Protein AF-B0ENE3-F1 (afdb_monomer_lite)

Structure (mmCIF, N/CA/C/O backbone):
data_AF-B0ENE3-F1
#
_entry.id   AF-B0ENE3-F1
#
loop_
_atom_site.group_PDB
_atom_site.id
_atom_site.type_symbol
_atom_site.label_atom_id
_atom_site.label_alt_id
_atom_site.label_comp_id
_atom_site.label_asym_id
_atom_site.label_entity_id
_atom_site.label_seq_id
_atom_site.pdbx_PDB_ins_code
_atom_site.Cartn_x
_atom_site.Cartn_y
_atom_site.Cartn_z
_atom_site.occupancy
_atom_site.B_iso_or_equiv
_atom_site.auth_seq_id
_atom_site.auth_comp_id
_atom_site.auth_asym_id
_atom_site.auth_atom_id
_atom_site.pdbx_PDB_model_num
ATOM 1 N N . MET A 1 1 ? -35.444 19.268 57.351 1.00 43.59 1 MET A N 1
ATOM 2 C CA . MET A 1 1 ? -34.577 19.651 56.213 1.00 43.59 1 MET A CA 1
ATOM 3 C C . MET A 1 1 ? -34.727 18.600 55.121 1.00 43.59 1 MET A C 1
ATOM 5 O O . MET A 1 1 ? -34.416 17.446 55.376 1.00 43.59 1 MET A O 1
ATOM 9 N N . LYS A 1 2 ? -35.281 18.943 53.946 1.00 46.41 2 LYS A N 1
ATOM 10 C CA . LYS A 1 2 ? -35.292 18.017 52.798 1.00 46.41 2 LYS A CA 1
ATOM 11 C C . LYS A 1 2 ? -33.836 17.766 52.393 1.00 46.41 2 LYS A C 1
ATOM 13 O O . LYS A 1 2 ? -33.110 18.734 52.203 1.00 46.41 2 LYS A O 1
ATOM 18 N N . ASP A 1 3 ? -33.430 16.498 52.305 1.00 47.28 3 ASP A N 1
ATOM 19 C CA . ASP A 1 3 ? -32.088 16.066 51.890 1.00 47.28 3 ASP A CA 1
ATOM 20 C C . ASP A 1 3 ? -31.617 16.862 50.662 1.00 47.28 3 ASP A C 1
ATOM 22 O O . ASP A 1 3 ? -32.026 16.569 49.535 1.00 47.28 3 ASP A O 1
ATOM 26 N N . ILE A 1 4 ? -30.719 17.830 50.862 1.00 49.34 4 ILE A N 1
ATOM 27 C CA . ILE A 1 4 ? -30.091 18.622 49.789 1.00 49.34 4 ILE A CA 1
ATOM 28 C C . ILE A 1 4 ? -29.428 17.681 48.758 1.00 49.34 4 ILE A C 1
ATOM 30 O O . ILE A 1 4 ? -29.448 17.922 47.549 1.00 49.34 4 ILE A O 1
ATOM 34 N N . ASN A 1 5 ? -28.965 16.517 49.224 1.00 51.09 5 ASN A N 1
ATOM 35 C CA . ASN A 1 5 ? -28.417 15.439 48.404 1.00 51.09 5 ASN A CA 1
ATOM 36 C C . ASN A 1 5 ? -29.442 14.738 47.493 1.00 51.09 5 ASN A C 1
ATOM 38 O O . ASN A 1 5 ? -29.047 14.171 46.476 1.00 51.09 5 ASN A O 1
ATOM 42 N N . LYS A 1 6 ? -30.749 14.749 47.801 1.00 48.50 6 LYS A N 1
ATOM 43 C CA . LYS A 1 6 ? -31.793 14.227 46.894 1.00 48.50 6 LYS A CA 1
ATOM 44 C C . LYS A 1 6 ? -32.174 15.254 45.825 1.00 48.50 6 LYS A C 1
ATOM 46 O O . LYS A 1 6 ? -32.399 14.853 44.686 1.00 48.50 6 LYS A O 1
ATOM 51 N N . SER A 1 7 ? -32.173 16.548 46.151 1.00 49.97 7 SER A N 1
ATOM 52 C CA . SER A 1 7 ? -32.457 17.640 45.205 1.00 49.97 7 SER A CA 1
ATOM 53 C C . SER A 1 7 ? -31.309 17.949 44.235 1.00 49.97 7 SER A C 1
ATOM 55 O O . SER A 1 7 ? -31.567 18.455 43.149 1.00 49.97 7 SER A O 1
ATOM 57 N N . LEU A 1 8 ? -30.059 17.602 44.570 1.00 48.19 8 LEU A N 1
ATOM 58 C CA . LEU A 1 8 ? -28.891 17.767 43.684 1.00 48.19 8 LEU A CA 1
ATOM 59 C C . LEU A 1 8 ? -28.663 16.591 42.712 1.00 48.19 8 LEU A C 1
ATOM 61 O O . LEU A 1 8 ? -27.913 16.720 41.744 1.00 48.19 8 LEU A O 1
ATOM 65 N N . LYS A 1 9 ? -29.318 15.438 42.920 1.00 51.12 9 LYS A N 1
ATOM 66 C CA . LYS A 1 9 ? -29.212 14.271 42.018 1.00 51.12 9 LYS A CA 1
ATOM 67 C C . LYS A 1 9 ? -29.601 14.579 40.559 1.00 51.12 9 LYS A C 1
ATOM 69 O O . LYS A 1 9 ? -28.852 14.152 39.681 1.00 51.12 9 LYS A O 1
ATOM 74 N N . PRO A 1 10 ? -30.693 15.314 40.264 1.00 53.53 10 PRO A N 1
ATOM 75 C CA . PRO A 1 10 ? -31.055 15.683 38.894 1.00 53.53 10 PRO A CA 1
ATOM 76 C C . PRO A 1 10 ? -30.006 16.578 38.220 1.00 53.53 10 PRO A C 1
ATOM 78 O O . PRO A 1 10 ? -29.642 16.327 37.074 1.00 53.53 10 PRO A O 1
ATOM 81 N N . LEU A 1 11 ? -29.452 17.558 38.943 1.00 54.53 11 LEU A N 1
ATOM 82 C CA . LEU A 1 11 ? -28.410 18.465 38.439 1.00 54.53 11 LEU A CA 1
ATOM 83 C C . LEU A 1 11 ? -27.111 17.716 38.105 1.00 54.53 11 LEU A C 1
ATOM 85 O O . LEU A 1 11 ? -26.568 17.887 37.016 1.00 54.53 11 LEU A O 1
ATOM 89 N N . ASN A 1 12 ? -26.682 16.788 38.967 1.00 56.75 12 ASN A N 1
ATOM 90 C CA . ASN A 1 12 ? -25.522 15.926 38.707 1.00 56.75 12 ASN A CA 1
ATOM 91 C C . ASN A 1 12 ? -25.716 14.988 37.500 1.00 56.75 12 ASN A C 1
ATOM 93 O O . ASN A 1 12 ? -24.748 14.623 36.828 1.00 56.75 12 ASN A O 1
ATOM 97 N N . ILE A 1 13 ? -26.954 14.567 37.217 1.00 59.56 13 ILE A N 1
ATOM 98 C CA . ILE A 1 13 ? -27.283 13.759 36.031 1.00 59.56 13 ILE A CA 1
ATOM 99 C C . ILE A 1 13 ? -27.236 14.626 34.764 1.00 59.56 13 ILE A C 1
ATOM 101 O O . ILE A 1 13 ? -26.679 14.190 33.754 1.00 59.56 13 ILE A O 1
ATOM 105 N N . ILE A 1 14 ? -27.764 15.853 34.822 1.00 60.56 14 ILE A N 1
ATOM 106 C CA . ILE A 1 14 ? -27.734 16.816 33.712 1.00 60.56 14 ILE A CA 1
ATOM 107 C C . ILE A 1 14 ? -26.289 17.193 33.368 1.00 60.56 14 ILE A C 1
ATOM 109 O O . ILE A 1 14 ? -25.899 17.096 32.206 1.00 60.56 14 ILE A O 1
ATOM 113 N N . GLU A 1 15 ? -25.461 17.522 34.361 1.00 63.88 15 GLU A N 1
ATOM 114 C CA . GLU A 1 15 ? -24.055 17.879 34.142 1.00 63.88 15 GLU A CA 1
ATOM 115 C C . GLU A 1 15 ? -23.259 16.718 33.519 1.00 63.88 15 GLU A C 1
ATOM 117 O O . GLU A 1 15 ? -22.518 16.906 32.549 1.00 63.88 15 GLU A O 1
ATOM 122 N N . LYS A 1 16 ? -23.469 15.481 33.999 1.00 64.50 16 LYS A N 1
ATOM 123 C CA . LYS A 1 16 ? -22.871 14.276 33.397 1.00 64.50 16 LYS A CA 1
ATOM 124 C C . LYS A 1 16 ? -23.340 14.050 31.959 1.00 64.50 16 LYS A C 1
ATOM 126 O O . LYS A 1 16 ? -22.535 13.650 31.120 1.00 64.50 16 LYS A O 1
ATOM 131 N N . SER A 1 17 ? -24.614 14.308 31.660 1.00 63.88 17 SER A N 1
ATOM 132 C CA . SER A 1 17 ? -25.161 14.184 30.304 1.00 63.88 17 SER A CA 1
ATOM 133 C C . SER A 1 17 ? -24.570 15.225 29.349 1.00 63.88 17 SER A C 1
ATOM 135 O O . SER A 1 17 ? -24.194 14.884 28.227 1.00 63.88 17 SER A O 1
ATOM 137 N N . ILE A 1 18 ? -24.421 16.476 29.799 1.00 69.62 18 ILE A N 1
ATOM 138 C CA . ILE A 1 18 ? -23.821 17.562 29.012 1.00 69.62 18 ILE A CA 1
ATOM 139 C C . ILE A 1 18 ? -22.344 17.269 28.727 1.00 69.62 18 ILE A C 1
ATOM 141 O O . ILE A 1 18 ? -21.933 17.340 27.569 1.00 69.62 18 ILE A O 1
ATOM 145 N N . LYS A 1 19 ? -21.564 16.846 29.734 1.00 72.44 19 LYS A N 1
ATOM 146 C CA . LYS A 1 19 ? -20.156 16.445 29.539 1.00 72.44 19 LYS A CA 1
ATOM 147 C C . LYS A 1 19 ? -20.021 15.315 28.516 1.00 72.44 19 LYS A C 1
ATOM 149 O O . LYS A 1 19 ? -19.215 15.415 27.599 1.00 72.44 19 LYS A O 1
ATOM 154 N N . GLN A 1 20 ? -20.873 14.290 28.593 1.00 68.44 20 GLN A N 1
ATOM 155 C CA . GLN A 1 20 ? -20.876 13.195 27.614 1.00 68.44 20 GLN A CA 1
ATOM 156 C C . GLN A 1 20 ? -21.247 13.648 26.195 1.00 68.44 20 GLN A C 1
ATOM 158 O O . GLN A 1 20 ? -20.701 13.123 25.224 1.00 68.44 20 GLN A O 1
ATOM 163 N N . LYS A 1 21 ? -22.178 14.598 26.046 1.00 71.62 21 LYS A N 1
ATOM 164 C CA . LYS A 1 21 ? -22.527 15.167 24.735 1.00 71.62 21 LYS A CA 1
ATOM 165 C C . LYS A 1 21 ? -21.373 15.986 24.151 1.00 71.62 21 LYS A C 1
ATOM 167 O O . LYS A 1 21 ? -21.077 15.827 22.970 1.00 71.62 21 LYS A O 1
ATOM 172 N N . LEU A 1 22 ? -20.697 16.792 24.970 1.00 73.69 22 LEU A N 1
ATOM 173 C CA . LEU A 1 22 ? -19.514 17.560 24.564 1.00 73.69 22 LEU A CA 1
ATOM 174 C C . LEU A 1 22 ? -18.357 16.650 24.134 1.00 73.69 22 LEU A C 1
ATOM 176 O O . LEU A 1 22 ? -17.751 16.883 23.093 1.00 73.69 22 LEU A O 1
ATOM 180 N N . GLU A 1 23 ? -18.089 15.575 24.881 1.00 75.12 23 GLU A N 1
ATOM 181 C CA . GLU A 1 23 ? -17.087 14.570 24.503 1.00 75.12 23 GLU A CA 1
ATOM 182 C C . GLU A 1 23 ? -17.393 13.949 23.134 1.00 75.12 23 GLU A C 1
ATOM 184 O O . GLU A 1 23 ? -16.506 13.865 22.287 1.00 75.12 23 GLU A O 1
ATOM 189 N N . ARG A 1 24 ? -18.653 13.566 22.878 1.00 70.62 24 ARG A N 1
ATOM 190 C CA . ARG A 1 24 ? -19.068 13.020 21.573 1.00 70.62 24 ARG A CA 1
ATOM 191 C C . ARG A 1 24 ? -18.871 14.023 20.440 1.00 70.62 24 ARG A C 1
ATOM 193 O O . ARG A 1 24 ? -18.362 13.646 19.391 1.00 70.62 24 ARG A O 1
ATOM 200 N N . TYR A 1 25 ? -19.232 15.284 20.661 1.00 73.00 25 TYR A N 1
ATOM 201 C CA . TYR A 1 25 ? -19.074 16.333 19.656 1.00 73.00 25 TYR A CA 1
ATOM 202 C C . TYR A 1 25 ? -17.597 16.576 19.310 1.00 73.00 25 TYR A C 1
ATOM 204 O O . TYR A 1 25 ? -17.224 16.647 18.139 1.00 73.00 25 TYR A O 1
ATOM 212 N N . ASN A 1 26 ? -16.727 16.602 20.322 1.00 78.56 26 ASN A N 1
ATOM 213 C CA . ASN A 1 26 ? -15.283 16.707 20.119 1.00 78.56 26 ASN A CA 1
ATOM 214 C C . ASN A 1 26 ? -14.722 15.499 19.354 1.00 78.56 26 ASN A C 1
ATOM 216 O O . ASN A 1 26 ? -13.895 15.666 18.458 1.00 78.56 26 ASN A O 1
ATOM 220 N N . GLU A 1 27 ? -15.189 14.285 19.660 1.00 77.12 27 GLU A N 1
ATOM 221 C CA . GLU A 1 27 ? -14.799 13.087 18.911 1.00 77.12 27 GLU A CA 1
ATOM 222 C C . GLU A 1 27 ? -15.229 13.141 17.443 1.00 77.12 27 GLU A C 1
ATOM 224 O O . GLU A 1 27 ? -14.454 12.748 16.573 1.00 77.12 27 GLU A O 1
ATOM 229 N N . GLU A 1 28 ? -16.430 13.635 17.145 1.00 80.25 28 GLU A N 1
ATOM 230 C CA . GLU A 1 28 ? -16.905 13.799 15.768 1.00 80.25 28 GLU A CA 1
ATOM 231 C C . GLU A 1 28 ? -16.042 14.786 14.976 1.00 80.25 28 GLU A C 1
ATOM 233 O O . GLU A 1 28 ? -15.662 14.487 13.842 1.00 80.25 28 GLU A O 1
ATOM 238 N N . ILE A 1 29 ? -15.665 15.920 15.577 1.00 81.56 29 ILE A N 1
ATOM 239 C CA . ILE A 1 29 ? -14.764 16.898 14.947 1.00 81.56 29 ILE A CA 1
ATOM 240 C C . ILE A 1 29 ? -13.403 16.266 14.645 1.00 81.56 29 ILE A C 1
ATOM 242 O O . ILE A 1 29 ? -12.887 16.405 13.534 1.00 81.56 29 ILE A O 1
ATOM 246 N N . ILE A 1 30 ? -12.823 15.552 15.613 1.00 83.75 30 ILE A N 1
ATOM 247 C CA . ILE A 1 30 ? -11.533 14.873 15.435 1.00 83.75 30 ILE A CA 1
ATOM 248 C C . ILE A 1 30 ? -11.636 13.832 14.316 1.00 83.75 30 ILE A C 1
ATOM 250 O O . ILE A 1 30 ? -10.781 13.793 13.433 1.00 83.75 30 ILE A O 1
ATOM 254 N N . ASN A 1 31 ? -12.700 13.027 14.307 1.00 82.44 31 ASN A N 1
ATOM 255 C CA . ASN A 1 31 ? -12.902 12.002 13.287 1.00 82.44 31 ASN A CA 1
ATOM 256 C C . ASN A 1 31 ? -13.024 12.600 11.882 1.00 82.44 31 ASN A C 1
ATOM 258 O O . ASN A 1 31 ? -12.449 12.028 10.960 1.00 82.44 31 ASN A O 1
ATOM 262 N N . LYS A 1 32 ? -13.717 13.736 11.719 1.00 86.56 32 LYS A N 1
ATOM 263 C CA . LYS A 1 32 ? -13.817 14.445 10.431 1.00 86.56 32 LYS A CA 1
ATOM 264 C C . LYS A 1 32 ? -12.461 14.953 9.948 1.00 86.56 32 LYS A C 1
ATOM 266 O O . LYS A 1 32 ? -12.104 14.727 8.799 1.00 86.56 32 LYS A O 1
ATOM 271 N N . ARG A 1 33 ? -11.668 15.560 10.835 1.00 86.88 33 ARG A N 1
ATOM 272 C CA . ARG A 1 33 ? -10.308 16.015 10.493 1.00 86.88 33 ARG A CA 1
ATOM 273 C C . ARG A 1 33 ? -9.405 14.856 10.074 1.00 86.88 33 ARG A C 1
ATOM 275 O O . ARG A 1 33 ? -8.634 14.987 9.130 1.00 86.88 33 ARG A O 1
ATOM 282 N N . ILE A 1 34 ? -9.523 13.713 10.752 1.00 87.81 34 ILE A N 1
ATOM 283 C CA . ILE A 1 34 ? -8.809 12.491 10.371 1.00 87.81 34 ILE A CA 1
ATOM 284 C C . ILE A 1 34 ? -9.266 12.012 8.984 1.00 87.81 34 ILE A C 1
ATOM 286 O O . ILE A 1 34 ? -8.411 11.695 8.168 1.00 87.81 34 ILE A O 1
ATOM 290 N N . GLU A 1 35 ? -10.572 12.003 8.683 1.00 88.62 35 GLU A N 1
ATOM 291 C CA . GLU A 1 35 ? -11.080 11.630 7.345 1.00 88.62 35 GLU A CA 1
ATOM 292 C C . GLU A 1 35 ? -10.534 12.531 6.238 1.00 88.62 35 GLU A C 1
ATOM 294 O O . GLU A 1 35 ? -10.150 12.048 5.175 1.00 88.62 35 GLU A O 1
ATOM 299 N N . GLU A 1 36 ? -10.516 13.843 6.462 1.00 91.94 36 GLU A N 1
ATOM 300 C CA . GLU A 1 36 ? -9.985 14.807 5.497 1.00 91.94 36 GLU A CA 1
ATOM 301 C C . GLU A 1 36 ? -8.491 14.587 5.261 1.00 91.94 36 GLU A C 1
ATOM 303 O O . GLU A 1 36 ? -8.043 14.531 4.115 1.00 91.94 36 GLU A O 1
ATOM 308 N N . PHE A 1 37 ? -7.731 14.372 6.334 1.00 91.81 37 PHE A N 1
ATOM 309 C CA . PHE A 1 37 ? -6.311 14.061 6.244 1.00 91.81 37 PHE A CA 1
ATOM 310 C C . PHE A 1 37 ? -6.045 12.738 5.504 1.00 91.81 37 PHE A C 1
ATOM 312 O O . PHE A 1 37 ? -5.190 12.693 4.620 1.00 91.81 37 PHE A O 1
ATOM 319 N N . GLU A 1 38 ? -6.806 11.679 5.806 1.00 91.75 38 GLU A N 1
ATOM 320 C CA . GLU A 1 38 ? -6.747 10.388 5.105 1.00 91.75 38 GLU A CA 1
ATOM 321 C C . GLU A 1 38 ? -7.015 10.569 3.601 1.00 91.75 38 GLU A C 1
ATOM 323 O O . GLU A 1 38 ? -6.264 10.049 2.774 1.00 91.75 38 GLU A O 1
ATOM 328 N N . LYS A 1 39 ? -8.035 11.355 3.228 1.00 93.12 39 LYS A N 1
ATOM 329 C CA . LYS A 1 39 ? -8.366 11.650 1.822 1.00 93.12 39 LYS A CA 1
ATOM 330 C C . LYS A 1 39 ? -7.230 12.363 1.095 1.00 93.12 39 LYS A C 1
ATOM 332 O O . LYS A 1 39 ? -6.874 11.952 -0.009 1.00 93.12 39 LYS A O 1
ATOM 337 N N . ILE A 1 40 ? -6.652 13.398 1.703 1.00 94.00 40 ILE A N 1
ATOM 338 C CA . ILE A 1 40 ? -5.522 14.141 1.124 1.00 94.00 40 ILE A CA 1
ATOM 339 C C . ILE A 1 40 ? -4.322 13.207 0.947 1.00 94.00 40 ILE A C 1
ATOM 341 O O . ILE A 1 40 ? -3.734 13.141 -0.132 1.00 94.00 40 ILE A O 1
ATOM 345 N N . MET A 1 41 ? -3.998 12.417 1.973 1.00 92.81 41 MET A N 1
ATOM 346 C CA . MET A 1 41 ? -2.886 11.471 1.928 1.00 92.81 41 MET A CA 1
ATOM 347 C C . MET A 1 41 ? -3.043 10.440 0.804 1.00 92.81 41 MET A C 1
ATOM 349 O O . MET A 1 41 ? -2.077 10.181 0.080 1.00 92.81 41 MET A O 1
ATOM 353 N N . ILE A 1 42 ? -4.245 9.871 0.656 1.00 93.81 42 ILE A N 1
ATOM 354 C CA . ILE A 1 42 ? -4.588 8.925 -0.413 1.00 93.81 42 ILE A CA 1
ATOM 355 C C . ILE A 1 42 ? -4.444 9.593 -1.782 1.00 93.81 42 ILE A C 1
ATOM 357 O O . ILE A 1 42 ? -3.812 9.027 -2.674 1.00 93.81 42 ILE A O 1
ATOM 361 N N . HIS A 1 43 ? -4.983 10.802 -1.945 1.00 95.19 43 HIS A N 1
ATOM 362 C CA . HIS A 1 43 ? -4.926 11.533 -3.207 1.00 95.19 43 HIS A CA 1
ATOM 363 C C . HIS A 1 43 ? -3.482 11.826 -3.640 1.00 95.19 43 HIS A C 1
ATOM 365 O O . HIS A 1 43 ? -3.096 11.539 -4.772 1.00 95.19 43 HIS A O 1
ATOM 371 N N . GLU A 1 44 ? -2.648 12.320 -2.726 1.00 93.12 44 GLU A N 1
ATOM 372 C CA . GLU A 1 44 ? -1.231 12.578 -3.000 1.00 93.12 44 GLU A CA 1
ATOM 373 C C . GLU A 1 44 ? -0.476 11.302 -3.401 1.00 93.12 44 GLU A C 1
ATOM 375 O O . GLU A 1 44 ? 0.328 11.320 -4.334 1.00 93.12 44 GLU A O 1
ATOM 380 N N . ALA A 1 45 ? -0.752 10.175 -2.734 1.00 92.62 45 ALA A N 1
ATOM 381 C CA . ALA A 1 45 ? -0.168 8.886 -3.097 1.00 92.62 45 ALA A CA 1
ATOM 382 C C . ALA A 1 45 ? -0.577 8.452 -4.516 1.00 92.62 45 ALA A C 1
ATOM 384 O O . ALA A 1 45 ? 0.275 8.045 -5.308 1.00 92.62 45 ALA A O 1
ATOM 385 N N . GLN A 1 46 ? -1.858 8.593 -4.864 1.00 93.00 46 GLN A N 1
ATOM 386 C CA . GLN A 1 46 ? -2.376 8.278 -6.198 1.00 93.00 46 GLN A CA 1
ATOM 387 C C . GLN A 1 46 ? -1.747 9.152 -7.290 1.00 93.00 46 GLN A C 1
ATOM 389 O O . GLN A 1 46 ? -1.413 8.644 -8.361 1.00 93.00 46 GLN A O 1
ATOM 394 N N . LEU A 1 47 ? -1.519 10.442 -7.025 1.00 94.38 47 LEU A N 1
ATOM 395 C CA . LEU A 1 47 ? -0.836 11.334 -7.967 1.00 94.38 47 LEU A CA 1
ATOM 396 C C . LEU A 1 47 ? 0.595 10.869 -8.264 1.00 94.38 47 LEU A C 1
ATOM 398 O O . LEU A 1 47 ? 1.016 10.879 -9.424 1.00 94.38 47 LEU A O 1
ATOM 402 N N . ILE A 1 48 ? 1.338 10.436 -7.242 1.00 90.94 48 ILE A N 1
ATOM 403 C CA . ILE A 1 48 ? 2.692 9.889 -7.414 1.00 90.94 48 ILE A CA 1
ATOM 404 C C . ILE A 1 48 ? 2.644 8.603 -8.250 1.00 90.94 48 ILE A C 1
ATOM 406 O O . ILE A 1 48 ? 3.415 8.455 -9.202 1.00 90.94 48 ILE A O 1
ATOM 410 N N . ILE A 1 49 ? 1.707 7.698 -7.948 1.00 87.88 49 ILE A N 1
ATOM 411 C CA . ILE A 1 49 ? 1.510 6.450 -8.703 1.00 87.88 49 ILE A CA 1
ATOM 412 C C . ILE A 1 49 ? 1.195 6.745 -10.176 1.00 87.88 49 ILE A C 1
ATOM 414 O O . ILE A 1 49 ? 1.805 6.153 -11.066 1.00 87.88 49 ILE A O 1
ATOM 418 N N . HIS A 1 50 ? 0.316 7.708 -10.451 1.00 90.19 50 HIS A N 1
ATOM 419 C CA . HIS A 1 50 ? -0.035 8.101 -11.812 1.00 90.19 50 HIS A CA 1
ATOM 420 C C . HIS A 1 50 ? 1.159 8.691 -12.582 1.00 90.19 50 HIS A C 1
ATOM 422 O O . HIS A 1 50 ? 1.427 8.296 -13.719 1.00 90.19 50 HIS A O 1
ATOM 428 N N . LYS A 1 51 ? 1.931 9.598 -11.962 1.00 90.56 51 LYS A N 1
ATOM 429 C CA . LYS A 1 51 ? 3.163 10.149 -12.562 1.00 90.56 51 LYS A CA 1
ATOM 430 C C . LYS A 1 51 ? 4.161 9.041 -12.905 1.00 90.56 51 LYS A C 1
ATOM 432 O O . LYS A 1 51 ? 4.726 9.029 -13.998 1.00 90.56 51 LYS A O 1
ATOM 437 N N . LYS A 1 52 ? 4.344 8.093 -11.985 1.00 86.12 52 LYS A N 1
ATOM 438 C CA . LYS A 1 52 ? 5.192 6.913 -12.179 1.00 86.12 52 LYS A CA 1
ATOM 439 C C . LYS A 1 52 ? 4.724 6.079 -13.376 1.00 86.12 52 LYS A C 1
ATOM 441 O O . LYS A 1 52 ? 5.539 5.690 -14.211 1.00 86.12 52 LYS A O 1
ATOM 446 N N . ASP A 1 53 ? 3.426 5.815 -13.486 1.00 84.31 53 ASP A N 1
ATOM 447 C CA . ASP A 1 5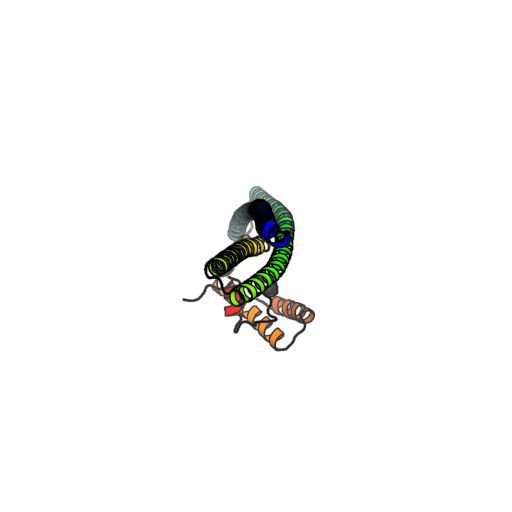3 ? 2.857 5.023 -14.579 1.00 84.31 53 ASP A CA 1
ATOM 448 C C . ASP A 1 53 ? 3.044 5.683 -15.950 1.00 84.31 53 ASP A C 1
ATOM 450 O O . ASP A 1 53 ? 3.392 5.000 -16.916 1.00 84.31 53 ASP A O 1
ATOM 454 N N . LEU A 1 54 ? 2.899 7.008 -16.038 1.00 88.38 54 LEU A N 1
ATOM 455 C CA . LEU A 1 54 ? 3.174 7.761 -17.265 1.00 88.38 54 LEU A CA 1
ATOM 456 C C . LEU A 1 54 ? 4.629 7.600 -17.728 1.00 88.38 54 LEU A C 1
ATOM 458 O O . LEU A 1 54 ? 4.878 7.336 -18.907 1.00 88.38 54 LEU A O 1
ATOM 462 N N . ILE A 1 55 ? 5.588 7.713 -16.807 1.00 86.69 55 ILE A N 1
ATOM 463 C CA . ILE A 1 55 ? 7.017 7.556 -17.120 1.00 86.69 55 ILE A CA 1
ATOM 464 C C . ILE A 1 55 ? 7.320 6.124 -17.547 1.00 86.69 55 ILE A C 1
ATOM 466 O O . ILE A 1 55 ? 7.986 5.907 -18.561 1.00 86.69 55 ILE A O 1
ATOM 470 N N . ASN A 1 56 ? 6.779 5.139 -16.826 1.00 80.50 56 ASN A N 1
ATOM 471 C CA . ASN A 1 56 ? 6.906 3.737 -17.204 1.00 80.50 56 ASN A CA 1
ATOM 472 C C . ASN A 1 56 ? 6.370 3.505 -18.627 1.00 80.50 56 ASN A C 1
ATOM 474 O O . ASN A 1 56 ? 7.073 2.924 -19.449 1.00 80.50 56 ASN A O 1
ATOM 478 N N . ASN A 1 57 ? 5.194 4.030 -18.978 1.00 82.38 57 ASN A N 1
ATOM 479 C CA . ASN A 1 57 ? 4.635 3.905 -20.329 1.00 82.38 57 ASN A CA 1
ATOM 480 C C . ASN A 1 57 ? 5.535 4.536 -21.411 1.00 82.38 57 ASN A C 1
ATOM 482 O O . ASN A 1 57 ? 5.742 3.940 -22.475 1.00 82.38 57 ASN A O 1
ATOM 486 N N . ASN A 1 58 ? 6.120 5.706 -21.136 1.00 85.44 58 ASN A N 1
ATOM 487 C CA . ASN A 1 58 ? 7.077 6.351 -22.039 1.00 85.44 58 ASN A CA 1
ATOM 488 C C . ASN A 1 58 ? 8.338 5.502 -22.236 1.00 85.44 58 ASN A C 1
ATOM 490 O O . ASN A 1 58 ? 8.772 5.290 -23.373 1.00 85.44 58 ASN A O 1
ATOM 494 N N . LEU A 1 59 ? 8.899 4.965 -21.151 1.00 81.19 59 LEU A N 1
ATOM 495 C CA . LEU A 1 59 ? 10.065 4.086 -21.196 1.00 81.19 59 LEU A CA 1
ATOM 496 C C . LEU A 1 59 ? 9.807 2.829 -22.028 1.00 81.19 59 LEU A C 1
ATOM 498 O O . LEU A 1 59 ? 10.634 2.472 -22.872 1.00 81.19 59 LEU A O 1
ATOM 502 N N . ILE A 1 60 ? 8.639 2.199 -21.862 1.00 78.81 60 ILE A N 1
ATOM 503 C CA . ILE A 1 60 ? 8.213 1.044 -22.667 1.00 78.81 60 ILE A CA 1
ATOM 504 C C . ILE A 1 60 ? 8.201 1.409 -24.153 1.00 78.81 60 ILE A C 1
ATOM 506 O O . ILE A 1 60 ? 8.778 0.696 -24.980 1.00 78.81 60 ILE A O 1
ATOM 510 N N . LYS A 1 61 ? 7.583 2.542 -24.504 1.00 83.94 61 LYS A N 1
ATOM 511 C CA . LYS A 1 61 ? 7.510 3.032 -25.887 1.00 83.94 61 LYS A CA 1
ATOM 512 C C . LYS A 1 61 ? 8.903 3.267 -26.476 1.00 83.94 61 LYS A C 1
ATOM 514 O O . LYS A 1 61 ? 9.193 2.789 -27.576 1.00 83.94 61 LYS A O 1
ATOM 519 N N . TYR A 1 62 ? 9.784 3.965 -25.759 1.00 81.31 62 TYR A N 1
ATOM 520 C CA . TYR A 1 62 ? 11.132 4.257 -26.248 1.00 81.31 62 TYR A CA 1
ATOM 521 C C . TYR A 1 62 ? 11.998 3.001 -26.373 1.00 81.31 62 TYR A C 1
ATOM 523 O O . TYR A 1 62 ? 12.700 2.850 -27.375 1.00 81.31 62 TYR A O 1
ATOM 531 N N . LYS A 1 63 ? 11.902 2.051 -25.437 1.00 75.75 63 LYS A N 1
ATOM 532 C CA . LYS A 1 63 ? 12.626 0.774 -25.524 1.00 75.75 63 LYS A CA 1
ATOM 533 C C . LYS A 1 63 ? 12.128 -0.110 -26.661 1.00 75.75 63 LYS A C 1
ATOM 535 O O . LYS A 1 63 ? 12.961 -0.660 -27.377 1.00 75.75 63 LYS A O 1
ATOM 540 N N . ARG A 1 64 ? 10.815 -0.189 -26.911 1.00 77.75 64 ARG A N 1
ATOM 541 C CA . ARG A 1 64 ? 10.271 -0.880 -28.099 1.00 77.75 64 ARG A CA 1
ATOM 542 C C . ARG A 1 64 ? 10.812 -0.274 -29.394 1.00 77.75 64 ARG A C 1
ATOM 544 O O . ARG A 1 64 ? 11.244 -1.002 -30.287 1.00 77.75 64 ARG A O 1
ATOM 551 N N . ASN A 1 65 ? 10.872 1.055 -29.474 1.00 76.56 65 ASN A N 1
ATOM 552 C CA . ASN A 1 65 ? 11.470 1.744 -30.617 1.00 76.56 65 ASN A CA 1
ATOM 553 C C . ASN A 1 65 ? 12.965 1.429 -30.765 1.00 76.56 65 ASN A C 1
ATOM 555 O O . ASN A 1 65 ? 13.415 1.166 -31.880 1.00 76.56 65 ASN A O 1
ATOM 559 N N . ALA A 1 66 ? 13.722 1.398 -29.663 1.00 74.31 66 ALA A N 1
ATOM 560 C CA . ALA A 1 66 ? 15.134 1.019 -29.667 1.00 74.31 66 ALA A CA 1
ATOM 561 C C . ALA A 1 66 ? 15.339 -0.437 -30.123 1.00 74.31 66 ALA A C 1
ATOM 563 O O . ALA A 1 66 ? 16.171 -0.689 -30.990 1.00 74.31 66 ALA A O 1
ATOM 564 N N . GLN A 1 67 ? 14.544 -1.383 -29.610 1.00 75.31 67 GLN A N 1
ATOM 565 C CA . GLN A 1 67 ? 14.578 -2.797 -30.006 1.00 75.31 67 GLN A CA 1
ATOM 566 C C . GLN A 1 67 ? 14.275 -2.979 -31.497 1.00 75.31 67 GLN A C 1
ATOM 568 O O . GLN A 1 67 ? 15.008 -3.680 -32.195 1.00 75.31 67 GLN A O 1
ATOM 573 N N . ASN A 1 68 ? 13.234 -2.317 -32.009 1.00 78.38 68 ASN A N 1
ATOM 574 C CA . ASN A 1 68 ? 12.899 -2.345 -33.433 1.00 78.38 68 ASN A CA 1
ATOM 575 C C . ASN A 1 68 ? 14.034 -1.781 -34.295 1.00 78.38 68 ASN A C 1
ATOM 577 O O . ASN A 1 68 ? 14.326 -2.323 -35.363 1.00 78.38 68 ASN A O 1
ATOM 581 N N . LEU A 1 69 ? 14.709 -0.727 -33.825 1.00 75.25 69 LEU A N 1
ATOM 582 C CA . LEU A 1 69 ? 15.882 -0.179 -34.501 1.00 75.25 69 LEU A CA 1
ATOM 583 C C . LEU A 1 69 ? 17.045 -1.185 -34.518 1.00 75.25 69 LEU A C 1
ATOM 585 O O . LEU A 1 69 ? 17.629 -1.418 -35.573 1.00 75.25 69 LEU A O 1
ATOM 589 N N . SER A 1 70 ? 17.340 -1.830 -33.388 1.00 71.75 70 SER A N 1
ATOM 590 C CA . SER A 1 70 ? 18.394 -2.849 -33.271 1.00 71.75 70 SER A CA 1
ATOM 591 C C . SER A 1 70 ? 18.127 -4.084 -34.142 1.00 71.75 70 SER A C 1
ATOM 593 O O . SER A 1 70 ? 19.042 -4.601 -34.788 1.00 71.75 70 SER A O 1
ATOM 595 N N . LYS A 1 71 ? 16.865 -4.525 -34.248 1.00 77.00 71 LYS A N 1
ATOM 596 C CA . LYS A 1 71 ? 16.449 -5.594 -35.175 1.00 77.00 71 LYS A CA 1
ATOM 597 C C . LYS A 1 71 ? 16.666 -5.211 -36.645 1.00 77.00 71 LYS A C 1
ATOM 599 O O . LYS A 1 71 ? 17.000 -6.064 -37.459 1.00 77.00 71 LYS A O 1
ATOM 604 N N . ARG A 1 72 ? 16.502 -3.936 -37.012 1.00 70.31 72 ARG A N 1
ATOM 605 C CA . ARG A 1 72 ? 16.816 -3.458 -38.373 1.00 70.31 72 ARG A CA 1
ATOM 606 C C . ARG A 1 72 ? 18.326 -3.400 -38.625 1.00 70.31 72 ARG A C 1
ATOM 608 O O . ARG A 1 72 ? 18.765 -3.794 -39.697 1.00 70.31 72 ARG A O 1
ATOM 615 N N . ILE A 1 73 ? 19.118 -2.985 -37.632 1.00 66.50 73 ILE A N 1
ATOM 616 C CA . ILE A 1 73 ? 20.591 -2.941 -37.723 1.00 66.50 73 ILE A CA 1
ATOM 617 C C . ILE A 1 73 ? 21.187 -4.329 -37.979 1.00 66.50 73 ILE A C 1
ATOM 619 O O . ILE A 1 73 ? 22.028 -4.475 -38.866 1.00 66.50 73 ILE A O 1
ATOM 623 N N . SER A 1 74 ? 20.721 -5.343 -37.246 1.00 66.69 74 SER A N 1
ATOM 624 C CA . SER A 1 74 ? 21.158 -6.735 -37.437 1.00 66.69 74 SER A CA 1
ATOM 625 C C . SER A 1 74 ? 20.788 -7.276 -38.822 1.00 66.69 74 SER A C 1
ATOM 627 O O . SER A 1 74 ? 21.636 -7.872 -39.482 1.00 66.69 74 SER A O 1
ATOM 629 N N . LYS A 1 75 ? 19.575 -6.995 -39.320 1.00 73.44 75 LYS A N 1
ATOM 630 C CA . LYS A 1 75 ? 19.152 -7.391 -40.678 1.00 73.44 75 LYS A CA 1
ATOM 631 C C . LYS A 1 75 ? 19.974 -6.731 -41.792 1.00 73.44 75 LYS A C 1
ATOM 633 O O . LYS A 1 75 ? 20.219 -7.361 -42.814 1.00 73.44 75 LYS A O 1
ATOM 638 N N . CYS A 1 76 ? 20.429 -5.494 -41.601 1.00 66.38 76 CYS A N 1
ATOM 639 C CA . CYS A 1 76 ? 21.205 -4.753 -42.603 1.00 66.38 76 CYS A CA 1
ATOM 640 C C . CYS A 1 76 ? 22.730 -4.993 -42.531 1.00 66.38 76 CYS A C 1
ATOM 642 O O . CYS A 1 76 ? 23.476 -4.261 -43.182 1.00 66.38 76 CYS A O 1
ATOM 644 N N . LYS A 1 77 ? 23.212 -5.970 -41.738 1.00 64.81 77 LYS A N 1
ATOM 645 C CA . LYS A 1 77 ? 24.648 -6.290 -41.545 1.00 64.81 77 LYS A CA 1
ATOM 646 C C . LYS A 1 77 ? 25.538 -5.048 -41.317 1.00 64.81 77 LYS A C 1
ATOM 648 O O . LYS A 1 77 ? 26.655 -4.977 -41.816 1.00 64.81 77 LYS A O 1
ATOM 653 N N . GLY A 1 78 ? 25.031 -4.032 -40.614 1.00 61.00 78 GLY A N 1
ATOM 654 C CA . GLY A 1 78 ? 25.794 -2.813 -40.307 1.00 61.00 78 GLY A CA 1
ATOM 655 C C . GLY A 1 78 ? 25.974 -1.797 -41.449 1.00 61.00 78 GLY A C 1
ATOM 656 O O . GLY A 1 78 ? 26.559 -0.746 -41.209 1.00 61.00 78 GLY A O 1
ATOM 657 N N . LYS A 1 79 ? 25.433 -2.023 -42.656 1.00 64.06 79 LYS A N 1
ATOM 658 C CA . LYS A 1 79 ? 25.460 -1.036 -43.757 1.00 64.06 79 LYS A CA 1
ATOM 659 C C . LYS A 1 79 ? 24.302 -0.036 -43.637 1.00 64.06 79 LYS A C 1
ATOM 661 O O . LYS A 1 79 ? 23.359 -0.065 -44.424 1.00 64.06 79 LYS A O 1
ATOM 666 N N . LEU A 1 80 ? 24.326 0.818 -42.613 1.00 66.12 80 LEU A N 1
ATOM 667 C CA . LEU A 1 80 ? 23.286 1.829 -42.375 1.00 66.12 80 LEU A CA 1
ATOM 668 C C . LEU A 1 80 ? 23.838 3.253 -42.444 1.00 66.12 80 LEU A C 1
ATOM 670 O O . LEU A 1 80 ? 24.972 3.517 -42.059 1.00 66.12 80 LEU A O 1
ATOM 674 N N . SER A 1 81 ? 23.005 4.186 -42.913 1.00 72.69 81 SER A N 1
ATOM 675 C CA . SER A 1 81 ? 23.391 5.591 -43.062 1.00 72.69 81 SER A CA 1
ATOM 676 C C . SER A 1 81 ? 23.633 6.282 -41.705 1.00 72.69 81 SER A C 1
ATOM 678 O O . SER A 1 81 ? 22.988 5.935 -40.709 1.00 72.69 81 SER A O 1
ATOM 680 N N . PRO A 1 82 ? 24.482 7.327 -41.640 1.00 75.12 82 PRO A N 1
ATOM 681 C CA . PRO A 1 82 ? 24.738 8.094 -40.411 1.00 75.12 82 PRO A CA 1
ATOM 682 C C . PRO A 1 82 ? 23.466 8.626 -39.723 1.00 75.12 82 PRO A C 1
ATOM 684 O O . PRO A 1 82 ? 23.373 8.663 -38.493 1.00 75.12 82 PRO A O 1
ATOM 687 N N . LYS A 1 83 ? 22.426 8.951 -40.508 1.00 77.25 83 LYS A N 1
ATOM 688 C CA . LYS A 1 83 ? 21.106 9.377 -40.007 1.00 77.25 83 LYS A CA 1
ATOM 689 C C . LYS A 1 83 ? 20.450 8.323 -39.099 1.00 77.25 83 LYS A C 1
ATOM 691 O O . LYS A 1 83 ? 19.754 8.680 -38.146 1.00 77.25 83 LYS A O 1
ATOM 696 N N . PHE A 1 84 ? 20.680 7.031 -39.349 1.00 72.56 84 PHE A N 1
ATOM 697 C CA . PHE A 1 84 ? 20.141 5.938 -38.534 1.00 72.56 84 PHE A CA 1
ATOM 698 C C . PHE A 1 84 ? 20.814 5.842 -37.159 1.00 72.56 84 PHE A C 1
ATOM 700 O O . PHE A 1 84 ? 20.121 5.690 -36.150 1.00 72.56 84 PHE A O 1
ATOM 707 N N . TYR A 1 85 ? 22.139 6.000 -37.096 1.00 71.69 85 TYR A N 1
ATOM 708 C CA . TYR A 1 85 ? 22.883 6.038 -35.833 1.00 71.69 85 TYR A CA 1
ATOM 709 C C . TYR A 1 85 ? 22.528 7.274 -34.996 1.00 71.69 85 TYR A C 1
ATOM 711 O O . TYR A 1 85 ? 22.320 7.160 -33.788 1.00 71.69 85 TYR A O 1
ATOM 719 N N . MET A 1 86 ? 22.324 8.434 -35.631 1.00 80.81 86 MET A N 1
ATOM 720 C CA . MET A 1 86 ? 21.805 9.621 -34.940 1.00 80.81 86 MET A CA 1
ATOM 721 C C . MET A 1 86 ? 20.417 9.380 -34.331 1.00 80.81 86 MET A C 1
ATOM 723 O O . MET A 1 86 ? 20.164 9.757 -33.185 1.00 80.81 86 MET A O 1
ATOM 727 N N . ARG A 1 87 ? 19.509 8.719 -35.063 1.00 80.56 87 ARG A N 1
ATOM 728 C CA . ARG A 1 87 ? 18.168 8.371 -34.558 1.00 80.56 87 ARG A CA 1
ATOM 729 C C . ARG A 1 87 ? 18.235 7.387 -33.389 1.00 80.56 87 ARG A C 1
ATOM 731 O O . ARG A 1 87 ? 17.485 7.546 -32.429 1.00 80.56 87 ARG A O 1
ATOM 738 N N . ARG A 1 88 ? 19.156 6.419 -33.441 1.00 76.81 88 ARG A N 1
ATOM 739 C CA . ARG A 1 88 ? 19.456 5.508 -32.329 1.00 76.81 88 ARG A CA 1
ATOM 740 C C . ARG A 1 88 ? 19.874 6.295 -31.087 1.00 76.81 88 ARG A C 1
ATOM 742 O O . ARG A 1 88 ? 19.205 6.186 -30.064 1.00 76.81 88 ARG A O 1
ATOM 749 N N . ASN A 1 89 ? 20.904 7.132 -31.192 1.00 80.38 89 ASN A N 1
ATOM 750 C CA . ASN A 1 89 ? 21.420 7.913 -30.063 1.00 80.38 89 ASN A CA 1
ATOM 751 C C . ASN A 1 89 ? 20.351 8.828 -29.446 1.00 80.38 89 ASN A C 1
ATOM 753 O O . ASN A 1 89 ? 20.238 8.897 -28.225 1.00 80.38 89 ASN A O 1
ATOM 757 N N . LYS A 1 90 ? 19.493 9.453 -30.266 1.00 87.19 90 LYS A N 1
ATOM 758 C CA . LYS A 1 90 ? 18.348 10.236 -29.770 1.00 87.19 90 LYS A CA 1
ATOM 759 C C . LYS A 1 90 ? 17.398 9.402 -28.901 1.00 87.19 90 LYS A C 1
ATOM 761 O O . LYS A 1 90 ? 17.010 9.863 -27.832 1.00 87.19 90 LYS A O 1
ATOM 766 N N . ILE A 1 91 ? 17.055 8.180 -29.321 1.00 79.44 91 ILE A N 1
ATOM 767 C CA . ILE A 1 91 ? 16.170 7.289 -28.550 1.00 79.44 91 ILE A CA 1
ATOM 768 C C . ILE A 1 91 ? 16.831 6.860 -27.234 1.00 79.44 91 ILE A C 1
ATOM 770 O O . ILE A 1 91 ? 16.179 6.898 -26.195 1.00 79.44 91 ILE A O 1
ATOM 774 N N . TYR A 1 92 ? 18.118 6.501 -27.243 1.00 79.50 92 TYR A N 1
ATOM 775 C CA . TYR A 1 92 ? 18.831 6.139 -26.009 1.00 79.50 92 TYR A CA 1
ATOM 776 C C . TYR A 1 92 ? 18.939 7.317 -25.029 1.00 79.50 92 TYR A C 1
ATOM 778 O O . TYR A 1 92 ? 18.732 7.128 -23.833 1.00 79.50 92 TYR A O 1
ATOM 786 N N . ASN A 1 93 ? 19.155 8.539 -25.524 1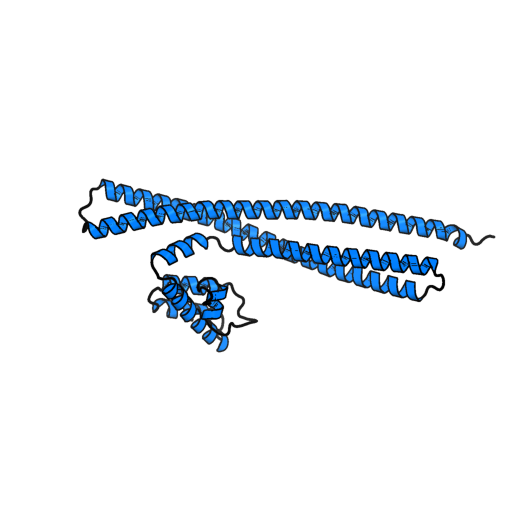.00 86.88 93 ASN A N 1
ATOM 787 C CA . ASN A 1 93 ? 19.141 9.740 -24.684 1.00 86.88 93 ASN A CA 1
ATOM 788 C C . ASN A 1 93 ? 17.753 10.007 -24.079 1.00 86.88 93 ASN A C 1
ATOM 790 O O . ASN A 1 93 ? 17.662 10.410 -22.922 1.00 86.88 93 ASN A O 1
ATOM 794 N N . MET A 1 94 ? 16.670 9.767 -24.829 1.00 88.38 94 MET A N 1
ATOM 795 C CA . MET A 1 94 ? 15.301 9.859 -24.298 1.00 88.38 94 MET A CA 1
ATOM 796 C C . MET A 1 94 ? 15.041 8.814 -23.208 1.00 88.38 94 MET A C 1
ATOM 798 O O . MET A 1 94 ? 14.465 9.154 -22.180 1.00 88.38 94 MET A O 1
ATOM 802 N N . ILE A 1 95 ? 15.506 7.574 -23.398 1.00 79.38 95 ILE A N 1
ATOM 803 C CA . ILE A 1 95 ? 15.414 6.515 -22.380 1.00 79.38 95 ILE A CA 1
ATOM 804 C C . ILE A 1 95 ? 16.132 6.951 -21.101 1.00 79.38 95 ILE A C 1
ATOM 806 O O . ILE A 1 95 ? 15.520 6.924 -20.041 1.00 79.38 95 ILE A O 1
ATOM 810 N N . LYS A 1 96 ? 17.387 7.410 -21.201 1.00 82.19 96 LYS A N 1
ATOM 811 C CA . LYS A 1 96 ? 18.174 7.829 -20.033 1.00 82.19 96 LYS A CA 1
ATOM 812 C C . LYS A 1 96 ? 17.487 8.953 -19.247 1.00 82.19 96 LYS A C 1
ATOM 814 O O . LYS A 1 96 ? 17.392 8.876 -18.028 1.00 82.19 96 LYS A O 1
ATOM 819 N N . LYS A 1 97 ? 16.938 9.956 -19.945 1.00 90.44 97 LYS A N 1
ATOM 820 C CA . LYS A 1 97 ? 16.182 11.054 -19.317 1.00 90.44 97 LYS A CA 1
ATOM 821 C C . LYS A 1 97 ? 14.938 10.566 -18.574 1.00 90.44 97 LYS A C 1
ATOM 823 O O . LYS A 1 97 ? 14.640 11.058 -17.492 1.00 90.44 97 LYS A O 1
ATOM 828 N N . GLU A 1 98 ? 14.188 9.629 -19.147 1.00 86.62 98 GLU A N 1
ATOM 829 C CA . GLU A 1 98 ? 13.015 9.070 -18.469 1.00 86.62 98 GLU A CA 1
ATOM 830 C C . GLU A 1 98 ? 13.407 8.137 -17.306 1.00 86.62 98 GLU A C 1
ATOM 832 O O . GLU A 1 98 ? 12.716 8.131 -16.293 1.00 86.62 98 GLU A O 1
ATOM 837 N N . GLU A 1 99 ? 14.528 7.408 -17.391 1.00 80.50 99 GLU A N 1
ATOM 838 C CA . GLU A 1 99 ? 15.067 6.603 -16.279 1.00 80.50 99 GLU A CA 1
ATOM 839 C C . GLU A 1 99 ? 15.494 7.498 -15.095 1.00 80.50 99 GLU A C 1
ATOM 841 O O . GLU A 1 99 ? 15.209 7.174 -13.942 1.00 80.50 99 GLU A O 1
ATOM 846 N N . GLU A 1 100 ? 16.091 8.667 -15.360 1.00 85.00 100 GLU A N 1
ATOM 847 C CA . GLU A 1 100 ? 16.404 9.673 -14.332 1.00 85.00 100 GLU A CA 1
ATOM 848 C C . GLU A 1 100 ? 15.135 10.231 -13.664 1.00 85.00 100 GLU A C 1
ATOM 850 O O . GLU A 1 100 ? 15.064 10.303 -12.436 1.00 85.00 100 GLU A O 1
ATOM 855 N N . LYS A 1 101 ? 14.092 10.553 -14.444 1.00 88.56 101 LYS A N 1
ATOM 856 C CA . LYS A 1 101 ? 12.789 10.968 -13.889 1.00 88.56 101 LYS A CA 1
ATOM 857 C C . LYS A 1 101 ? 12.150 9.869 -13.041 1.00 88.56 101 LYS A C 1
ATOM 859 O O . LYS A 1 101 ? 11.588 10.162 -11.986 1.00 88.56 101 LYS A O 1
ATOM 864 N N . LEU A 1 102 ? 12.239 8.615 -13.491 1.00 83.88 102 LEU A N 1
ATOM 865 C CA . LEU A 1 102 ? 11.706 7.469 -12.760 1.00 83.88 102 LEU A CA 1
ATOM 866 C C . LEU A 1 102 ? 12.409 7.296 -11.413 1.00 83.88 102 LEU A C 1
ATOM 868 O O . LEU A 1 102 ? 11.745 7.005 -10.423 1.00 83.88 102 LEU A O 1
ATOM 872 N N . LYS A 1 103 ? 13.726 7.524 -11.354 1.00 79.44 103 LYS A N 1
ATOM 873 C CA . LYS A 1 103 ? 14.488 7.488 -10.100 1.00 79.44 103 LYS A CA 1
ATOM 874 C C . LYS A 1 103 ? 13.985 8.537 -9.106 1.00 79.44 103 LYS A C 1
ATOM 876 O O . LYS A 1 103 ? 13.688 8.187 -7.968 1.00 79.44 103 LYS A O 1
ATOM 881 N N . LEU A 1 104 ? 13.831 9.787 -9.546 1.00 84.81 104 LEU A N 1
ATOM 882 C CA . LEU A 1 104 ? 13.360 10.885 -8.691 1.00 84.81 104 LEU A CA 1
ATOM 883 C C . LEU A 1 104 ? 11.959 10.610 -8.123 1.00 84.81 104 LEU A C 1
ATOM 885 O O . LEU A 1 104 ? 11.739 10.718 -6.918 1.00 84.81 104 LEU A O 1
ATOM 889 N N . ILE A 1 105 ? 11.026 10.185 -8.977 1.00 86.62 105 ILE A N 1
ATOM 890 C CA . ILE A 1 105 ? 9.661 9.842 -8.549 1.00 86.62 105 ILE A CA 1
ATOM 891 C C . ILE A 1 105 ? 9.636 8.560 -7.711 1.00 86.62 105 ILE A C 1
ATOM 893 O O . ILE A 1 105 ? 8.821 8.439 -6.802 1.00 86.62 105 ILE A O 1
ATOM 897 N N . GLY A 1 106 ? 10.544 7.617 -7.963 1.00 78.62 106 GLY A N 1
ATOM 898 C CA . GLY A 1 106 ? 10.724 6.429 -7.134 1.00 78.62 106 GLY A CA 1
ATOM 899 C C . GLY A 1 106 ? 11.151 6.774 -5.706 1.00 78.62 106 GLY A C 1
ATOM 900 O O . GLY A 1 106 ? 10.587 6.243 -4.753 1.00 78.62 106 GLY A O 1
ATOM 901 N N . GLU A 1 107 ? 12.094 7.702 -5.535 1.00 81.00 107 GLU A N 1
ATOM 902 C CA . GLU A 1 107 ? 12.508 8.189 -4.213 1.00 81.00 107 GLU A CA 1
ATOM 903 C C . GLU A 1 107 ? 11.363 8.909 -3.482 1.00 81.00 107 GLU A C 1
ATOM 905 O O . GLU A 1 107 ? 11.147 8.678 -2.288 1.00 81.00 107 GLU A O 1
ATOM 910 N N . GLU A 1 108 ? 10.593 9.738 -4.195 1.00 87.88 108 GLU A N 1
ATOM 911 C CA . GLU A 1 108 ? 9.389 10.393 -3.666 1.00 87.88 108 GLU A CA 1
ATOM 912 C C . GLU A 1 108 ? 8.330 9.363 -3.234 1.00 87.88 108 GLU A C 1
ATOM 914 O O . GLU A 1 108 ? 7.786 9.452 -2.130 1.00 87.88 108 GLU A O 1
ATOM 919 N N . ALA A 1 109 ? 8.101 8.329 -4.049 1.00 85.56 109 ALA A N 1
ATOM 920 C CA . ALA A 1 109 ? 7.161 7.253 -3.753 1.00 85.56 109 ALA A CA 1
ATOM 921 C C . ALA A 1 109 ? 7.559 6.462 -2.499 1.00 85.56 109 ALA A C 1
ATOM 923 O O . ALA A 1 109 ? 6.711 6.199 -1.646 1.00 85.56 109 ALA A O 1
ATOM 924 N N . ILE A 1 110 ? 8.847 6.139 -2.333 1.00 81.81 110 ILE A N 1
ATOM 925 C CA . ILE A 1 110 ? 9.352 5.444 -1.138 1.00 81.81 110 ILE A CA 1
ATOM 926 C C . ILE A 1 110 ? 9.176 6.313 0.111 1.00 81.81 110 ILE A C 1
ATOM 928 O O . ILE A 1 110 ? 8.728 5.816 1.146 1.00 81.81 110 ILE A O 1
ATOM 932 N N . LYS A 1 111 ? 9.497 7.612 0.032 1.00 85.88 111 LYS A N 1
ATOM 933 C CA . LYS A 1 111 ? 9.274 8.549 1.147 1.00 85.88 111 LYS A CA 1
ATOM 934 C C . LYS A 1 111 ? 7.793 8.616 1.520 1.00 85.88 111 LYS A C 1
ATOM 936 O O . LYS A 1 111 ? 7.459 8.518 2.700 1.00 85.88 111 LYS A O 1
ATOM 941 N N . LYS A 1 112 ? 6.901 8.710 0.528 1.00 89.75 112 LYS A N 1
ATOM 942 C CA . LYS A 1 112 ? 5.453 8.722 0.765 1.00 89.75 112 LYS A CA 1
ATOM 943 C C . LYS A 1 112 ? 4.971 7.416 1.398 1.00 89.75 112 LYS A C 1
ATOM 945 O O . LYS A 1 112 ? 4.224 7.474 2.370 1.00 89.75 112 LYS A O 1
ATOM 950 N N . ALA A 1 113 ? 5.441 6.263 0.919 1.00 84.62 113 ALA A N 1
ATOM 951 C CA . ALA A 1 113 ? 5.107 4.959 1.491 1.00 84.62 113 ALA A CA 1
ATOM 952 C C . ALA A 1 113 ? 5.505 4.868 2.973 1.00 84.62 113 ALA A C 1
ATOM 954 O O . ALA A 1 113 ? 4.684 4.483 3.800 1.00 84.62 113 ALA A O 1
ATOM 955 N N . ARG A 1 114 ? 6.719 5.312 3.330 1.00 82.69 114 ARG A N 1
ATOM 956 C CA . ARG A 1 114 ? 7.174 5.361 4.731 1.00 82.69 114 ARG A CA 1
ATOM 957 C C . ARG A 1 114 ? 6.276 6.241 5.600 1.00 82.69 114 ARG A C 1
ATOM 959 O O . ARG A 1 114 ? 5.916 5.842 6.701 1.00 82.69 114 ARG A O 1
ATOM 966 N N . ASN A 1 115 ? 5.876 7.414 5.111 1.00 88.12 115 ASN A N 1
ATOM 967 C CA . ASN A 1 115 ? 4.982 8.303 5.860 1.00 88.12 115 ASN A CA 1
ATOM 968 C C . ASN A 1 115 ? 3.607 7.660 6.111 1.00 88.12 115 ASN A C 1
ATOM 970 O O . ASN A 1 115 ? 3.066 7.782 7.209 1.00 88.12 115 ASN A O 1
ATOM 974 N N . ILE A 1 116 ? 3.067 6.940 5.122 1.00 89.06 116 ILE A N 1
ATOM 975 C CA . ILE A 1 116 ? 1.813 6.186 5.269 1.00 89.06 116 ILE A CA 1
ATOM 976 C C . ILE A 1 116 ? 1.980 5.052 6.296 1.00 89.06 116 ILE A C 1
ATOM 978 O O . ILE A 1 116 ? 1.087 4.824 7.109 1.00 89.06 116 ILE A O 1
ATOM 982 N N . GLU A 1 117 ? 3.126 4.369 6.322 1.00 86.81 117 GLU A N 1
ATOM 983 C CA . GLU A 1 117 ? 3.424 3.327 7.317 1.00 86.81 117 GLU A CA 1
ATOM 984 C C . GLU A 1 117 ? 3.496 3.879 8.739 1.00 86.81 117 GLU A C 1
ATOM 986 O O . GLU A 1 117 ? 2.903 3.302 9.654 1.00 86.81 117 GLU A O 1
ATOM 991 N N . PHE A 1 118 ? 4.179 5.011 8.932 1.00 88.88 118 PHE A N 1
ATOM 992 C CA . PHE A 1 118 ? 4.221 5.685 10.230 1.00 88.88 118 PHE A CA 1
ATOM 993 C C . PHE A 1 118 ? 2.816 6.048 10.708 1.00 88.88 118 PHE A C 1
ATOM 995 O O . PHE A 1 118 ? 2.455 5.732 11.844 1.00 88.88 118 PHE A O 1
ATOM 1002 N N . TYR A 1 119 ? 2.005 6.618 9.817 1.00 91.00 119 TYR A N 1
ATOM 1003 C CA . TYR A 1 119 ? 0.610 6.927 10.101 1.00 91.00 119 TYR A CA 1
ATOM 1004 C C . TYR A 1 119 ? -0.193 5.676 10.495 1.00 91.00 119 TYR A C 1
ATOM 1006 O O . TYR A 1 119 ? -0.856 5.669 11.532 1.00 91.00 119 TYR A O 1
ATOM 1014 N N . LEU A 1 120 ? -0.090 4.584 9.730 1.00 90.38 120 LEU A N 1
ATOM 1015 C CA . LEU A 1 120 ? -0.766 3.319 10.036 1.00 90.38 120 LEU A CA 1
ATOM 1016 C C . LEU A 1 120 ? -0.365 2.761 11.402 1.00 90.38 120 LEU A C 1
ATOM 1018 O O . LEU A 1 120 ? -1.215 2.280 12.157 1.00 90.38 120 LEU A O 1
ATOM 1022 N N . LEU A 1 121 ? 0.924 2.800 11.737 1.00 88.31 121 LEU A N 1
ATOM 1023 C CA . LEU A 1 121 ? 1.422 2.334 13.029 1.00 88.31 121 LEU A CA 1
ATOM 1024 C C . LEU A 1 121 ? 0.849 3.166 14.177 1.00 88.31 121 LEU A C 1
ATOM 1026 O O . LEU A 1 121 ? 0.389 2.605 15.177 1.00 88.31 121 LEU A O 1
ATOM 1030 N N . GLU A 1 122 ? 0.853 4.489 14.039 1.00 89.12 122 GLU A N 1
ATOM 1031 C CA . GLU A 1 122 ? 0.336 5.403 15.052 1.00 89.12 122 GLU A CA 1
ATOM 1032 C C . GLU A 1 122 ? -1.179 5.255 15.232 1.00 89.12 122 GLU A C 1
ATOM 1034 O O . GLU A 1 122 ? -1.654 5.048 16.354 1.00 89.12 122 GLU A O 1
ATOM 1039 N N . MET A 1 123 ? -1.935 5.221 14.136 1.00 86.75 123 MET A N 1
ATOM 1040 C CA . MET A 1 123 ? -3.384 5.034 14.169 1.00 86.75 123 MET A CA 1
ATOM 1041 C C . MET A 1 123 ? -3.782 3.685 14.759 1.00 86.75 123 MET A C 1
ATOM 1043 O O . MET A 1 123 ? -4.675 3.622 15.604 1.00 86.75 123 MET A O 1
ATOM 1047 N N . ASN A 1 124 ? -3.076 2.602 14.422 1.00 87.25 124 ASN A N 1
ATOM 1048 C CA . ASN A 1 124 ? -3.336 1.295 15.024 1.00 87.25 124 ASN A CA 1
ATOM 1049 C C . ASN A 1 124 ? -3.007 1.266 16.527 1.00 87.25 124 ASN A C 1
ATOM 1051 O O . ASN A 1 124 ? -3.710 0.605 17.300 1.00 87.25 124 ASN A O 1
ATOM 1055 N N . ARG A 1 125 ? -1.975 1.993 16.980 1.00 88.94 125 ARG A N 1
ATOM 1056 C CA . ARG A 1 125 ? -1.674 2.152 18.415 1.00 88.94 125 ARG A CA 1
ATOM 1057 C C . ARG A 1 125 ? -2.785 2.916 19.135 1.00 88.94 125 ARG A C 1
ATOM 1059 O O . ARG A 1 125 ? -3.255 2.450 20.177 1.00 88.94 125 ARG A O 1
ATOM 1066 N N . LEU A 1 126 ? -3.230 4.045 18.581 1.00 86.75 126 LEU A N 1
ATOM 1067 C CA . LEU A 1 126 ? -4.331 4.844 19.129 1.00 86.75 126 LEU A CA 1
ATOM 1068 C C . LEU A 1 126 ? -5.632 4.039 19.174 1.00 86.75 126 LEU A C 1
ATOM 1070 O O . LEU A 1 126 ? -6.304 3.996 20.208 1.00 86.75 126 LEU A O 1
ATOM 1074 N N . PHE A 1 127 ? -5.933 3.314 18.098 1.00 86.69 127 PHE A N 1
ATOM 1075 C CA . PHE A 1 127 ? -7.087 2.433 18.006 1.00 86.69 127 PHE A CA 1
ATOM 1076 C C . PHE A 1 127 ? -7.072 1.354 19.098 1.00 86.69 127 PHE A C 1
ATOM 1078 O O . PHE A 1 127 ? -8.067 1.173 19.803 1.00 86.69 127 PHE A O 1
ATOM 1085 N N . LYS A 1 128 ? -5.932 0.677 19.311 1.00 86.94 128 LYS A N 1
ATOM 1086 C CA . LYS A 1 128 ? -5.776 -0.328 20.379 1.00 86.94 128 LYS A CA 1
ATOM 1087 C C . LYS A 1 128 ? -5.981 0.271 21.774 1.00 86.94 128 LYS A C 1
ATOM 1089 O O . LYS A 1 128 ? -6.675 -0.334 22.591 1.00 86.94 128 LYS A O 1
ATOM 1094 N N . ARG A 1 129 ? -5.406 1.448 22.057 1.00 87.00 129 ARG A N 1
ATOM 1095 C CA . ARG A 1 129 ? -5.586 2.145 23.347 1.00 87.00 129 ARG A CA 1
ATOM 1096 C C . ARG A 1 129 ? -7.053 2.492 23.591 1.00 87.00 129 ARG A C 1
ATOM 1098 O O . ARG A 1 129 ? -7.581 2.186 24.658 1.00 87.00 129 ARG A O 1
ATOM 1105 N N . LYS A 1 130 ? -7.721 3.063 22.587 1.00 85.88 130 LYS A N 1
ATOM 1106 C CA . LYS A 1 130 ? -9.126 3.462 22.694 1.00 85.88 130 LYS A CA 1
ATOM 1107 C C . LYS A 1 130 ? -10.058 2.258 22.826 1.00 85.88 130 LYS A C 1
ATOM 1109 O O . LYS A 1 130 ? -10.923 2.258 23.690 1.00 85.88 130 LYS A O 1
ATOM 1114 N N . SER A 1 131 ? -9.813 1.191 22.065 1.00 85.38 131 SER A N 1
ATOM 1115 C CA . SER A 1 131 ? -10.558 -0.068 22.185 1.00 85.38 131 SER A CA 1
ATOM 1116 C C . SER A 1 131 ? -10.485 -0.648 23.604 1.00 85.38 131 SER A C 1
ATOM 1118 O O . SER A 1 131 ? -11.517 -1.017 24.164 1.00 85.38 131 SER A O 1
ATOM 1120 N N . LYS A 1 132 ? -9.299 -0.652 24.235 1.00 88.81 132 LYS A N 1
ATOM 1121 C CA . LYS A 1 132 ? -9.144 -1.079 25.639 1.00 88.81 132 LYS A CA 1
ATOM 1122 C C . LYS A 1 132 ? -9.969 -0.217 26.601 1.00 88.81 132 LYS A C 1
ATOM 1124 O O . LYS A 1 132 ? -10.647 -0.764 27.470 1.00 88.81 132 LYS A O 1
ATOM 1129 N N . ALA A 1 133 ? -9.932 1.106 26.438 1.00 88.06 133 ALA A N 1
ATOM 1130 C CA . ALA A 1 133 ? -10.711 2.029 27.263 1.00 88.06 133 ALA A CA 1
ATOM 1131 C C . ALA A 1 133 ? -12.226 1.808 27.099 1.00 88.06 133 ALA A C 1
ATOM 1133 O O . ALA A 1 133 ? -12.950 1.727 28.091 1.00 88.06 133 ALA A O 1
ATOM 1134 N N . ASP A 1 134 ? -12.693 1.627 25.862 1.00 85.88 134 ASP A N 1
ATOM 1135 C CA . ASP A 1 134 ? -14.101 1.368 25.557 1.00 85.88 134 ASP A CA 1
ATOM 1136 C C . ASP A 1 134 ? -14.580 0.032 26.157 1.00 85.88 134 ASP A C 1
ATOM 1138 O O . ASP A 1 134 ? -15.656 -0.026 26.754 1.00 85.88 134 ASP A O 1
ATOM 1142 N N . HIS A 1 135 ? -13.764 -1.029 26.097 1.00 87.56 135 HIS A N 1
ATOM 1143 C CA . HIS A 1 135 ? -14.078 -2.317 26.734 1.00 87.56 135 HIS A CA 1
ATOM 1144 C C . HIS A 1 135 ? -14.190 -2.194 28.258 1.00 87.56 135 HIS A C 1
ATOM 1146 O O . HIS A 1 135 ? -15.105 -2.754 28.867 1.00 87.56 135 HIS A O 1
ATOM 1152 N N . LEU A 1 136 ? -13.290 -1.431 28.884 1.00 90.81 136 LEU A N 1
ATOM 1153 C CA . LEU A 1 136 ? -13.331 -1.180 30.324 1.00 90.81 136 LEU A CA 1
ATOM 1154 C C . LEU A 1 136 ? -14.585 -0.381 30.713 1.00 90.81 136 LEU A C 1
ATOM 1156 O O . LEU A 1 136 ? -15.242 -0.699 31.706 1.00 90.81 136 LEU A O 1
ATOM 1160 N N . LYS A 1 137 ? -14.982 0.592 29.885 1.00 86.25 137 LYS A N 1
ATOM 1161 C CA . LYS A 1 137 ? -16.221 1.362 30.055 1.00 86.25 137 LYS A CA 1
ATOM 1162 C C . LYS A 1 137 ? -17.465 0.478 29.938 1.00 86.25 137 LYS A C 1
ATOM 1164 O O . LYS A 1 137 ? -18.338 0.572 30.798 1.00 86.25 137 LYS A O 1
ATOM 1169 N N . ILE A 1 138 ? -17.526 -0.425 28.954 1.00 87.12 138 ILE A N 1
ATOM 1170 C CA . ILE A 1 138 ? -18.611 -1.417 28.830 1.00 87.12 138 ILE A CA 1
ATOM 1171 C C . ILE A 1 138 ? -18.677 -2.303 30.077 1.00 87.12 138 ILE A C 1
ATOM 1173 O O . ILE A 1 138 ? -19.754 -2.470 30.645 1.00 87.12 138 ILE A O 1
ATOM 1177 N N . LYS A 1 139 ? -17.536 -2.820 30.550 1.00 89.25 139 LYS A N 1
ATOM 1178 C CA . LYS A 1 139 ? -17.478 -3.661 31.757 1.00 89.25 139 LYS A CA 1
ATOM 1179 C C . LYS A 1 139 ? -18.024 -2.931 32.988 1.00 89.25 139 LYS A C 1
ATOM 1181 O O . LYS A 1 139 ? -18.766 -3.521 33.769 1.00 89.25 139 LYS A O 1
ATOM 1186 N N . ASN A 1 140 ? -17.702 -1.647 33.147 1.00 85.94 140 ASN A N 1
ATOM 1187 C CA . ASN A 1 140 ? -18.220 -0.831 34.246 1.00 85.94 140 ASN A CA 1
ATOM 1188 C C . ASN A 1 140 ? -19.726 -0.559 34.113 1.00 85.94 140 ASN A C 1
ATOM 1190 O O . ASN A 1 140 ? -20.446 -0.638 35.106 1.00 85.94 140 ASN A O 1
ATOM 1194 N N . LEU A 1 141 ? -20.218 -0.280 32.901 1.00 83.25 141 LEU A N 1
ATOM 1195 C CA . LEU A 1 141 ? -21.652 -0.095 32.649 1.00 83.25 141 LEU A CA 1
ATOM 1196 C C . LEU A 1 141 ? -22.453 -1.378 32.908 1.00 83.25 141 LEU A C 1
ATOM 1198 O O . LEU A 1 141 ? -23.537 -1.293 33.477 1.00 83.25 141 LEU A O 1
ATOM 1202 N N . LEU A 1 142 ? -21.914 -2.548 32.549 1.00 83.94 142 LEU A N 1
ATOM 1203 C CA . LEU A 1 142 ? -22.524 -3.850 32.839 1.00 83.94 142 LEU A CA 1
ATOM 1204 C C . LEU A 1 142 ? -22.632 -4.097 34.347 1.00 83.94 142 LEU A C 1
ATOM 1206 O O . LEU A 1 142 ? -23.717 -4.404 34.830 1.00 83.94 142 LEU A O 1
ATOM 1210 N N . LYS A 1 143 ? -21.550 -3.861 35.103 1.00 86.00 143 LYS A N 1
ATOM 1211 C CA . LYS A 1 143 ? -21.575 -3.963 36.573 1.00 86.00 143 LYS A CA 1
ATOM 1212 C C . LYS A 1 143 ? -22.655 -3.071 37.187 1.00 86.00 143 LYS A C 1
ATOM 1214 O O . LYS A 1 143 ? -23.424 -3.530 38.021 1.00 86.00 143 LYS A O 1
ATOM 1219 N N . LEU A 1 144 ? -22.734 -1.810 36.752 1.00 77.94 144 LEU A N 1
ATOM 1220 C CA . LEU A 1 144 ? -23.743 -0.870 37.246 1.00 77.94 144 LEU A CA 1
ATOM 1221 C C . LEU A 1 144 ? -25.163 -1.325 36.894 1.00 77.94 144 LEU A C 1
ATOM 1223 O O . LEU A 1 144 ? -26.039 -1.288 37.754 1.00 77.94 144 LEU A O 1
ATOM 1227 N N . ARG A 1 145 ? -25.389 -1.801 35.665 1.00 77.62 145 ARG A N 1
ATOM 1228 C CA . ARG A 1 145 ? -26.680 -2.353 35.234 1.00 77.62 145 ARG A CA 1
ATOM 1229 C C . ARG A 1 145 ? -27.136 -3.496 36.142 1.00 77.62 145 ARG A C 1
ATOM 1231 O O . ARG A 1 145 ? -28.300 -3.519 36.530 1.00 77.62 145 ARG A O 1
ATOM 1238 N N . ASP A 1 146 ? -26.235 -4.418 36.467 1.00 74.94 146 ASP A N 1
ATOM 1239 C CA . ASP A 1 146 ? -26.554 -5.623 37.242 1.00 74.94 146 ASP A CA 1
ATOM 1240 C C . ASP A 1 146 ? -26.844 -5.309 38.721 1.00 74.94 146 ASP A C 1
ATOM 1242 O O . ASP A 1 146 ? -27.588 -6.035 39.371 1.00 74.94 146 ASP A O 1
ATOM 1246 N N . THR A 1 147 ? -26.339 -4.182 39.233 1.00 75.81 147 THR A N 1
ATOM 1247 C CA . THR A 1 147 ? -26.612 -3.702 40.603 1.00 75.81 147 THR A CA 1
ATOM 1248 C C . THR A 1 147 ? -27.913 -2.904 40.759 1.00 75.81 147 THR A C 1
ATOM 1250 O O . THR A 1 147 ? -28.277 -2.526 41.871 1.00 75.81 147 THR A O 1
ATOM 1253 N N . ILE A 1 148 ? -28.622 -2.600 39.669 1.00 71.00 148 ILE A N 1
ATOM 1254 C CA . ILE A 1 148 ? -29.778 -1.696 39.685 1.00 71.00 148 ILE A CA 1
ATOM 1255 C C . ILE A 1 148 ? -31.097 -2.469 39.728 1.00 71.00 148 ILE A C 1
ATOM 1257 O O . ILE A 1 148 ? -31.406 -3.261 38.842 1.00 71.00 148 ILE A O 1
ATOM 1261 N N . VAL A 1 149 ? -31.930 -2.137 40.718 1.00 56.12 149 VAL A N 1
ATOM 1262 C CA . VAL A 1 149 ? -33.248 -2.763 40.933 1.00 56.12 149 VAL A CA 1
ATOM 1263 C C . VAL A 1 149 ? -34.345 -2.136 40.053 1.00 56.12 149 VAL A C 1
ATOM 1265 O O . VAL A 1 149 ? -35.272 -2.818 39.626 1.00 56.12 149 VAL A O 1
ATOM 1268 N N . CYS A 1 150 ? -34.246 -0.843 39.719 1.00 71.56 150 CYS A N 1
ATOM 1269 C CA . CYS A 1 150 ? -35.275 -0.143 38.941 1.00 71.56 150 CYS A CA 1
ATOM 1270 C C . CYS A 1 150 ? -35.144 -0.378 37.419 1.00 71.56 150 CYS A C 1
ATOM 1272 O O . CYS A 1 150 ? -34.097 -0.127 36.810 1.00 71.56 150 CYS A O 1
ATOM 1274 N N . GLN A 1 151 ? -36.248 -0.795 36.784 1.00 66.44 151 GLN A N 1
ATOM 1275 C CA . GLN A 1 151 ? -36.324 -1.114 35.351 1.00 66.44 151 GLN A CA 1
ATOM 1276 C C . GLN A 1 151 ? -36.008 0.078 34.430 1.00 66.44 151 GLN A C 1
ATOM 1278 O O . GLN A 1 151 ? -35.348 -0.104 33.406 1.00 66.44 151 GLN A O 1
ATOM 1283 N N . ILE A 1 152 ? -36.438 1.298 34.783 1.00 66.75 152 ILE A N 1
ATOM 1284 C CA . ILE A 1 152 ? -36.200 2.510 33.971 1.00 66.75 152 ILE A CA 1
ATOM 1285 C C . ILE A 1 152 ? -34.700 2.813 33.904 1.00 66.75 152 ILE A C 1
ATOM 1287 O O . ILE A 1 152 ? -34.144 3.020 32.825 1.00 66.75 152 ILE A O 1
ATOM 1291 N N . SER A 1 153 ? -34.020 2.765 35.050 1.00 68.62 153 SER A N 1
ATOM 1292 C CA . SER A 1 153 ? -32.568 2.920 35.113 1.00 68.62 153 SER A CA 1
ATOM 1293 C C . SER A 1 153 ? -31.840 1.790 34.387 1.00 68.62 153 SER A C 1
ATOM 1295 O O . SER A 1 153 ? -30.883 2.065 33.674 1.00 68.62 153 SER A O 1
ATOM 1297 N N . ARG A 1 154 ? -32.314 0.540 34.469 1.00 72.12 154 ARG A N 1
ATOM 1298 C 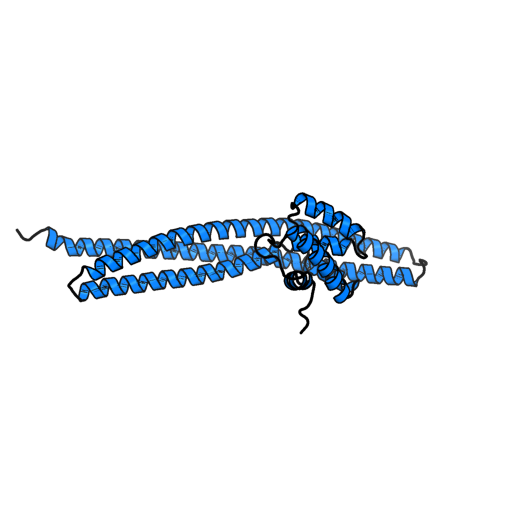CA . ARG A 1 154 ? -31.706 -0.594 33.755 1.00 72.12 154 ARG A CA 1
ATOM 1299 C C . ARG A 1 154 ? -31.734 -0.406 32.231 1.00 72.12 154 ARG A C 1
ATOM 1301 O O . ARG A 1 154 ? -30.684 -0.504 31.597 1.00 72.12 154 ARG A O 1
ATOM 1308 N N . LYS A 1 155 ? -32.882 0.008 31.669 1.00 77.31 155 LYS A N 1
ATOM 1309 C CA . LYS A 1 155 ? -33.025 0.348 30.237 1.00 77.31 155 LYS A CA 1
ATOM 1310 C C . LYS A 1 155 ? -32.061 1.455 29.788 1.00 77.31 155 LYS A C 1
ATOM 1312 O O . LYS A 1 155 ? -31.547 1.404 28.672 1.00 77.31 155 LYS A O 1
ATOM 1317 N N . PHE A 1 156 ? -31.784 2.445 30.640 1.00 77.38 156 PHE A N 1
ATOM 1318 C CA . PHE A 1 156 ? -30.805 3.497 30.337 1.00 77.38 156 PHE A CA 1
ATOM 1319 C C . PHE A 1 156 ? -29.384 2.936 30.155 1.00 77.38 156 PHE A C 1
ATOM 1321 O O . PHE A 1 156 ? -28.698 3.300 29.197 1.00 77.38 156 PHE A O 1
ATOM 1328 N N . TYR A 1 157 ? -28.941 2.024 31.029 1.00 76.75 157 TYR A N 1
ATOM 1329 C CA . TYR A 1 157 ? -27.630 1.379 30.888 1.00 76.75 157 TYR A CA 1
ATOM 1330 C C . TYR A 1 157 ? -27.571 0.447 29.676 1.00 76.75 157 TYR A C 1
ATOM 1332 O O . TYR A 1 157 ? -26.584 0.502 28.945 1.00 76.75 157 TYR A O 1
ATOM 1340 N N . ASP A 1 158 ? -28.623 -0.330 29.405 1.00 80.50 158 ASP A N 1
ATOM 1341 C CA . ASP A 1 158 ? -28.689 -1.192 28.216 1.00 80.50 158 ASP A CA 1
ATOM 1342 C C . ASP A 1 158 ? -28.580 -0.384 26.915 1.00 80.50 158 ASP A C 1
ATOM 1344 O O . ASP A 1 158 ? -27.800 -0.731 26.025 1.00 80.50 158 ASP A O 1
ATOM 1348 N N . ASN A 1 159 ? -29.284 0.750 26.826 1.00 82.75 159 ASN A N 1
ATOM 1349 C CA . ASN A 1 159 ? -29.188 1.653 25.678 1.00 82.75 159 ASN A CA 1
ATOM 1350 C C . ASN A 1 159 ? -27.781 2.247 25.523 1.00 82.75 159 ASN A C 1
ATOM 1352 O O . ASN A 1 159 ? -27.266 2.332 24.406 1.00 82.75 159 ASN A O 1
ATOM 1356 N N . ASN A 1 160 ? -27.131 2.623 26.629 1.00 80.38 160 ASN A N 1
ATOM 1357 C CA . ASN A 1 160 ? -25.760 3.134 26.601 1.00 80.38 160 ASN A CA 1
ATOM 1358 C C . ASN A 1 160 ? -24.745 2.066 26.186 1.00 80.38 160 ASN A C 1
ATOM 1360 O O . ASN A 1 160 ? -23.860 2.361 25.383 1.00 80.38 160 ASN A O 1
ATOM 1364 N N . ILE A 1 161 ? -24.881 0.834 26.688 1.00 85.50 161 ILE A N 1
ATOM 1365 C CA . ILE A 1 161 ? -24.037 -0.296 26.286 1.00 85.50 161 ILE A CA 1
ATOM 1366 C C . ILE A 1 161 ? -24.222 -0.551 24.792 1.00 85.50 161 ILE A C 1
ATOM 1368 O O . ILE A 1 161 ? -23.243 -0.522 24.054 1.00 85.50 161 ILE A O 1
ATOM 1372 N N . LYS A 1 162 ? -25.468 -0.696 24.319 1.00 87.44 162 LYS A N 1
ATOM 1373 C CA . LYS A 1 162 ? -25.778 -0.926 22.899 1.00 87.44 162 LYS A CA 1
ATOM 1374 C C . LYS A 1 162 ? -25.214 0.177 21.999 1.00 87.44 162 LYS A C 1
ATOM 1376 O O . LYS A 1 162 ? -24.616 -0.116 20.965 1.00 87.44 162 LYS A O 1
ATOM 1381 N N . SER A 1 163 ? -25.368 1.439 22.401 1.00 84.62 163 SER A N 1
ATOM 1382 C CA . SER A 1 163 ? -24.816 2.590 21.681 1.00 84.62 163 SER A CA 1
ATOM 1383 C C . SER A 1 163 ? -23.287 2.527 21.595 1.00 84.62 163 SER A C 1
ATOM 1385 O O . SER A 1 163 ? -22.736 2.636 20.499 1.00 84.62 163 SER A O 1
ATOM 1387 N N . LEU A 1 164 ? -22.605 2.273 22.716 1.00 84.38 164 LEU A N 1
ATOM 1388 C CA . LEU A 1 164 ? -21.146 2.190 22.771 1.00 84.38 164 LEU A CA 1
ATOM 1389 C C . LEU A 1 164 ? -20.609 0.992 21.970 1.00 84.38 164 LEU A C 1
ATOM 1391 O O . LEU A 1 164 ? -19.659 1.139 21.204 1.00 84.38 164 LEU A O 1
ATOM 1395 N N . THR A 1 165 ? -21.245 -0.178 22.065 1.00 87.06 165 THR A N 1
ATOM 1396 C CA . THR A 1 165 ? -20.877 -1.366 21.279 1.00 87.06 165 THR A CA 1
ATOM 1397 C C . THR A 1 165 ? -21.003 -1.111 19.776 1.00 87.06 165 THR A C 1
ATOM 1399 O O . THR A 1 165 ? -20.100 -1.461 19.012 1.00 87.06 165 THR A O 1
ATOM 1402 N N . ASN A 1 166 ? -22.078 -0.447 19.339 1.00 87.50 166 ASN A N 1
ATOM 1403 C CA . ASN A 1 166 ? -22.250 -0.068 17.936 1.00 87.50 166 ASN A CA 1
ATOM 1404 C C . ASN A 1 166 ? -21.160 0.906 17.467 1.00 87.50 166 ASN A C 1
ATOM 1406 O O . ASN A 1 166 ? -20.607 0.723 16.383 1.00 87.50 166 ASN A O 1
ATOM 1410 N N . GLN A 1 167 ? -20.794 1.894 18.288 1.00 83.88 167 GLN A N 1
ATOM 1411 C CA . GLN A 1 167 ? -19.704 2.826 17.975 1.00 83.88 167 GLN A CA 1
ATOM 1412 C C . GLN A 1 167 ? -18.357 2.108 17.807 1.00 83.88 167 GLN A C 1
ATOM 1414 O O . GLN A 1 167 ? -17.632 2.382 16.849 1.00 83.88 167 GLN A O 1
ATOM 1419 N N . ILE A 1 168 ? -18.035 1.149 18.685 1.00 86.31 168 ILE A N 1
ATOM 1420 C CA . ILE A 1 168 ? -16.817 0.328 18.568 1.00 86.31 168 ILE A CA 1
ATOM 1421 C C . ILE A 1 168 ? -16.829 -0.464 17.256 1.00 86.31 168 ILE A C 1
ATOM 1423 O O . ILE A 1 168 ? -15.830 -0.472 16.535 1.00 86.31 168 ILE A O 1
ATOM 1427 N N . LYS A 1 169 ? -17.960 -1.100 16.919 1.00 88.38 169 LYS A N 1
ATOM 1428 C CA . LYS A 1 169 ? -18.109 -1.896 15.691 1.00 88.38 169 LYS A CA 1
ATOM 1429 C C . LYS A 1 169 ? -17.907 -1.050 14.432 1.00 88.38 169 LYS A C 1
ATOM 1431 O O . LYS A 1 169 ? -17.171 -1.459 13.536 1.00 88.38 169 LYS A O 1
ATOM 1436 N N . LEU A 1 170 ? -18.514 0.136 14.378 1.00 86.56 170 LEU A N 1
ATOM 1437 C CA . LEU A 1 170 ? -18.342 1.071 13.261 1.00 86.56 170 LEU A CA 1
ATOM 1438 C C . LEU A 1 170 ? -16.881 1.519 13.127 1.00 86.56 170 LEU A C 1
ATOM 1440 O O . LEU A 1 170 ? -16.324 1.498 12.029 1.00 86.56 170 LEU A O 1
ATOM 1444 N N . ARG A 1 171 ? -16.228 1.848 14.249 1.00 85.56 171 ARG A N 1
ATOM 1445 C CA . ARG A 1 171 ? -14.817 2.258 14.260 1.00 85.56 171 ARG A CA 1
ATOM 1446 C C . ARG A 1 171 ? -13.884 1.133 13.801 1.00 85.56 171 ARG A C 1
ATOM 1448 O O . ARG A 1 171 ? -12.970 1.394 13.027 1.00 85.56 171 ARG A O 1
ATOM 1455 N N . LEU A 1 172 ? -14.129 -0.110 14.231 1.00 87.25 172 LEU A N 1
ATOM 1456 C CA . LEU A 1 172 ? -13.401 -1.304 13.772 1.00 87.25 172 LEU A CA 1
ATOM 1457 C C . LEU A 1 172 ? -13.493 -1.468 12.253 1.00 87.25 172 LEU A C 1
ATOM 1459 O O . LEU A 1 172 ? -12.473 -1.659 11.592 1.00 87.25 172 LEU A O 1
ATOM 1463 N N . HIS A 1 173 ? -14.709 -1.383 11.710 1.00 89.50 173 HIS A N 1
ATOM 1464 C CA . HIS A 1 173 ? -14.944 -1.526 10.277 1.00 89.50 173 HIS A CA 1
ATOM 1465 C C . HIS A 1 173 ? -14.208 -0.445 9.478 1.00 89.50 173 HIS A C 1
ATOM 1467 O O . HIS A 1 173 ? -13.479 -0.762 8.537 1.00 89.50 173 HIS A O 1
ATOM 1473 N N . ARG A 1 174 ? -14.336 0.822 9.892 1.00 86.19 174 ARG A N 1
ATOM 1474 C CA . ARG A 1 174 ? -13.649 1.942 9.241 1.00 86.19 174 ARG A CA 1
ATOM 1475 C C . ARG A 1 174 ? -12.126 1.793 9.299 1.00 86.19 174 ARG A C 1
ATOM 1477 O O . ARG A 1 174 ? -11.476 1.937 8.269 1.00 86.19 174 ARG A O 1
ATOM 1484 N N . ASN A 1 175 ? -11.568 1.439 10.460 1.00 87.81 175 ASN A N 1
ATOM 1485 C CA . ASN A 1 175 ? -10.125 1.238 10.616 1.00 87.81 175 ASN A CA 1
ATOM 1486 C C . ASN A 1 175 ? -9.607 0.109 9.712 1.00 87.81 175 ASN A C 1
ATOM 1488 O O . ASN A 1 175 ? -8.581 0.254 9.058 1.00 87.81 175 ASN A O 1
ATOM 1492 N N . LYS A 1 176 ? -10.344 -1.007 9.619 1.00 90.19 176 LYS A N 1
ATOM 1493 C CA . LYS A 1 176 ? -9.997 -2.107 8.709 1.00 90.19 176 LYS A CA 1
ATOM 1494 C C . LYS A 1 176 ? -9.998 -1.644 7.250 1.00 90.19 176 LYS A C 1
ATOM 1496 O O . LYS A 1 176 ? -9.049 -1.935 6.532 1.00 90.19 176 LYS A O 1
ATOM 1501 N N . HIS A 1 177 ? -11.034 -0.917 6.835 1.00 91.06 177 HIS A N 1
ATOM 1502 C CA . HIS A 1 177 ? -11.165 -0.424 5.466 1.00 91.06 177 HIS A CA 1
ATOM 1503 C C . HIS A 1 177 ? -10.017 0.519 5.072 1.00 91.06 177 HIS A C 1
ATOM 1505 O O . HIS A 1 177 ? -9.365 0.290 4.054 1.00 91.06 177 HIS A O 1
ATOM 1511 N N . ILE A 1 178 ? -9.718 1.519 5.908 1.00 89.69 178 ILE A N 1
ATOM 1512 C CA . ILE A 1 178 ? -8.607 2.452 5.673 1.00 89.69 178 ILE A CA 1
ATOM 1513 C C . ILE A 1 178 ? -7.264 1.720 5.661 1.00 89.69 178 ILE A C 1
ATOM 1515 O O . ILE A 1 178 ? -6.472 1.930 4.746 1.00 89.69 178 ILE A O 1
ATOM 1519 N N . ASN A 1 179 ? -7.026 0.802 6.603 1.00 89.81 179 ASN A N 1
ATOM 1520 C CA . ASN A 1 179 ? -5.795 0.012 6.625 1.00 89.81 179 ASN A CA 1
ATOM 1521 C C . ASN A 1 179 ? -5.590 -0.768 5.320 1.00 89.81 179 ASN A C 1
ATOM 1523 O O . ASN A 1 179 ? -4.480 -0.798 4.796 1.00 89.81 179 ASN A O 1
ATOM 1527 N N . THR A 1 180 ? -6.646 -1.373 4.768 1.00 91.69 180 THR A N 1
ATOM 1528 C CA . THR A 1 180 ? -6.566 -2.066 3.475 1.00 91.69 180 THR A CA 1
ATOM 1529 C C . THR A 1 180 ? -6.195 -1.111 2.340 1.00 91.69 180 THR A C 1
ATOM 1531 O O . THR A 1 180 ? -5.296 -1.424 1.563 1.00 91.69 180 THR A O 1
ATOM 1534 N N . ILE A 1 181 ? -6.839 0.059 2.259 1.00 91.44 181 ILE A N 1
ATOM 1535 C CA . ILE A 1 181 ? -6.543 1.060 1.220 1.00 91.44 181 ILE A CA 1
ATOM 1536 C C . ILE A 1 181 ? -5.083 1.514 1.308 1.00 91.44 181 ILE A C 1
ATOM 1538 O O . ILE A 1 181 ? -4.363 1.493 0.311 1.00 91.44 181 ILE A O 1
ATOM 1542 N N . LEU A 1 182 ? -4.633 1.897 2.502 1.00 91.62 182 LEU A N 1
ATOM 1543 C CA . LEU A 1 182 ? -3.287 2.423 2.709 1.00 91.62 182 LEU A CA 1
ATOM 1544 C C . LEU A 1 182 ? -2.206 1.361 2.469 1.00 91.62 182 LEU A C 1
ATOM 1546 O O . LEU A 1 182 ? -1.193 1.669 1.846 1.00 91.62 182 LEU A O 1
ATOM 1550 N N . ASN A 1 183 ? -2.433 0.107 2.873 1.00 87.38 183 ASN A N 1
ATOM 1551 C CA . ASN A 1 183 ? -1.516 -0.997 2.572 1.00 87.38 183 ASN A CA 1
ATOM 1552 C C . ASN A 1 183 ? -1.391 -1.252 1.063 1.00 87.38 183 ASN A C 1
ATOM 1554 O O . ASN A 1 183 ? -0.285 -1.462 0.564 1.00 87.38 183 ASN A O 1
ATOM 1558 N N . ASN A 1 184 ? -2.498 -1.187 0.318 1.00 88.25 184 ASN A N 1
ATOM 1559 C CA . ASN A 1 184 ? -2.458 -1.313 -1.140 1.00 88.25 184 ASN A CA 1
ATOM 1560 C C . ASN A 1 184 ? -1.644 -0.175 -1.774 1.00 88.25 184 ASN A C 1
ATOM 1562 O O . ASN A 1 184 ? -0.789 -0.430 -2.620 1.00 88.25 184 ASN A O 1
ATOM 1566 N N . LEU A 1 185 ? -1.841 1.065 -1.313 1.00 89.44 185 LEU A N 1
ATOM 1567 C CA . LEU A 1 185 ? -1.062 2.216 -1.780 1.00 89.44 185 LEU A CA 1
ATOM 1568 C C . LEU A 1 185 ? 0.429 2.076 -1.461 1.00 89.44 185 LEU A C 1
ATOM 1570 O O . LEU A 1 185 ? 1.257 2.365 -2.320 1.00 89.44 185 LEU A O 1
ATOM 1574 N N . ILE A 1 186 ? 0.789 1.605 -0.263 1.00 85.56 186 ILE A N 1
ATOM 1575 C CA . ILE A 1 186 ? 2.185 1.330 0.108 1.00 85.56 186 ILE A CA 1
ATOM 1576 C C . ILE A 1 186 ? 2.815 0.341 -0.875 1.00 85.56 186 ILE A C 1
ATOM 1578 O O . ILE A 1 186 ? 3.908 0.599 -1.383 1.00 85.56 186 ILE A O 1
ATOM 1582 N N . ASN A 1 187 ? 2.124 -0.758 -1.180 1.00 83.94 187 ASN A N 1
ATOM 1583 C CA . ASN A 1 187 ? 2.616 -1.771 -2.112 1.00 83.94 187 ASN A CA 1
ATOM 1584 C C . ASN A 1 187 ? 2.823 -1.198 -3.521 1.00 83.94 187 ASN A C 1
ATOM 1586 O O . ASN A 1 187 ? 3.844 -1.463 -4.159 1.00 83.94 187 ASN A O 1
ATOM 1590 N N . GLU A 1 188 ? 1.894 -0.369 -4.000 1.00 82.06 188 GLU A N 1
ATOM 1591 C CA . GLU A 1 188 ? 2.030 0.286 -5.302 1.00 82.06 188 GLU A CA 1
ATOM 1592 C C . GLU A 1 188 ? 3.161 1.321 -5.328 1.00 82.06 188 GLU A C 1
ATOM 1594 O O . GLU A 1 188 ? 3.924 1.378 -6.298 1.00 82.06 188 GLU A O 1
ATOM 1599 N N . LEU A 1 189 ? 3.317 2.119 -4.273 1.00 80.62 189 LEU A N 1
ATOM 1600 C CA . LEU A 1 189 ? 4.388 3.110 -4.151 1.00 80.62 189 LEU A CA 1
ATOM 1601 C C . LEU A 1 189 ? 5.772 2.450 -4.061 1.00 80.62 189 LEU A C 1
ATOM 1603 O O . LEU A 1 189 ? 6.719 2.921 -4.689 1.00 80.62 189 LEU A O 1
ATOM 1607 N N . ARG A 1 190 ? 5.882 1.322 -3.350 1.00 74.94 190 ARG A N 1
ATOM 1608 C CA . ARG A 1 190 ? 7.117 0.528 -3.225 1.00 74.94 190 ARG A CA 1
ATOM 1609 C C . ARG A 1 190 ? 7.495 -0.237 -4.491 1.00 74.94 190 ARG A C 1
ATOM 1611 O O . ARG A 1 190 ? 8.582 -0.806 -4.543 1.00 74.94 190 ARG A O 1
ATOM 1618 N N . ASN A 1 191 ? 6.650 -0.228 -5.522 1.00 72.12 191 ASN A N 1
ATOM 1619 C CA . ASN A 1 191 ? 6.938 -0.843 -6.812 1.00 72.12 191 ASN A CA 1
ATOM 1620 C C . ASN A 1 191 ? 7.237 0.220 -7.893 1.00 72.12 191 ASN A C 1
ATOM 1622 O O . ASN A 1 191 ? 6.392 0.462 -8.768 1.00 72.12 191 ASN A O 1
ATOM 1626 N N . PRO A 1 192 ? 8.414 0.883 -7.860 1.00 57.75 192 PRO A N 1
ATOM 1627 C CA . PRO A 1 192 ? 8.745 1.978 -8.773 1.00 57.75 192 PRO A CA 1
ATOM 1628 C C . PRO A 1 192 ? 8.835 1.517 -10.239 1.00 57.75 192 PRO A C 1
ATOM 1630 O O . PRO A 1 192 ? 8.395 2.219 -11.147 1.00 57.75 192 PRO A O 1
ATOM 1633 N N . ASN A 1 193 ? 9.310 0.289 -10.469 1.00 54.81 193 ASN A N 1
ATOM 1634 C CA . ASN A 1 193 ? 9.681 -0.196 -11.802 1.00 54.81 193 ASN A CA 1
ATOM 1635 C C . ASN A 1 193 ? 8.784 -1.326 -12.331 1.00 54.81 193 ASN A C 1
ATOM 1637 O O . ASN A 1 193 ? 9.017 -1.810 -13.436 1.00 54.81 193 ASN A O 1
ATOM 1641 N N . GLY A 1 194 ? 7.782 -1.773 -11.564 1.00 53.47 194 GLY A N 1
ATOM 1642 C CA . GLY A 1 194 ? 7.056 -3.022 -11.818 1.00 53.47 194 GLY A CA 1
ATOM 1643 C C . GLY A 1 194 ? 6.536 -3.165 -13.243 1.00 53.47 194 GLY A C 1
ATOM 1644 O O . GLY A 1 194 ? 6.909 -4.108 -13.934 1.00 53.47 194 GLY A O 1
ATOM 1645 N N . LYS A 1 195 ? 5.732 -2.207 -13.720 1.00 53.66 195 LYS A N 1
ATOM 1646 C CA . LYS A 1 195 ? 5.133 -2.261 -15.068 1.00 53.66 195 LYS A CA 1
ATOM 1647 C C . LYS A 1 195 ? 6.186 -2.251 -16.186 1.00 53.66 195 LYS A C 1
ATOM 1649 O O . LYS A 1 195 ? 6.062 -2.997 -17.156 1.00 53.66 195 LYS A O 1
ATOM 1654 N N . TYR A 1 196 ? 7.239 -1.446 -16.040 1.00 48.22 196 TYR A N 1
ATOM 1655 C CA . TYR A 1 196 ? 8.332 -1.372 -17.012 1.00 48.22 196 TYR A CA 1
ATOM 1656 C C . TYR A 1 196 ? 9.158 -2.665 -17.049 1.00 48.22 196 TYR A C 1
ATOM 1658 O O . TYR A 1 196 ? 9.354 -3.222 -18.130 1.00 48.22 196 TYR A O 1
ATOM 1666 N N . LEU A 1 197 ? 9.550 -3.203 -15.891 1.00 47.09 197 LEU A N 1
ATOM 1667 C CA . LEU A 1 197 ? 10.260 -4.483 -15.780 1.00 47.09 197 LEU A CA 1
ATOM 1668 C C . LEU A 1 197 ? 9.452 -5.641 -16.384 1.00 47.09 197 LEU A C 1
ATOM 1670 O O . LEU A 1 197 ? 9.984 -6.381 -17.210 1.00 47.09 197 LEU A O 1
ATOM 1674 N N . PHE A 1 198 ? 8.155 -5.747 -16.073 1.00 45.03 198 PHE A N 1
ATOM 1675 C CA . PHE A 1 198 ? 7.287 -6.791 -16.636 1.00 45.03 198 PHE A CA 1
ATOM 1676 C C . PHE A 1 198 ? 7.184 -6.715 -18.169 1.00 45.03 198 PHE A C 1
ATOM 1678 O O . PHE A 1 198 ? 7.219 -7.737 -18.850 1.00 45.03 198 PHE A O 1
ATOM 1685 N N . SER A 1 199 ? 7.120 -5.510 -18.742 1.00 42.91 199 SER A N 1
ATOM 1686 C CA . SER A 1 199 ? 7.063 -5.337 -20.201 1.00 42.91 199 SER A CA 1
ATOM 1687 C C . SER A 1 199 ? 8.382 -5.648 -20.926 1.00 42.91 199 SER A C 1
ATOM 1689 O O . SER A 1 199 ? 8.363 -6.023 -22.099 1.00 42.91 199 SER A O 1
ATOM 1691 N N . ILE A 1 200 ? 9.523 -5.478 -20.246 1.00 42.31 200 ILE A N 1
ATOM 1692 C CA . ILE A 1 200 ? 10.843 -5.844 -20.770 1.00 42.31 200 ILE A CA 1
ATOM 1693 C C . ILE A 1 200 ? 10.976 -7.363 -20.774 1.00 42.31 200 ILE A C 1
ATOM 1695 O O . ILE A 1 200 ? 11.403 -7.930 -21.778 1.00 42.31 200 ILE A O 1
ATOM 1699 N N . LEU A 1 201 ? 10.555 -8.007 -19.685 1.00 42.59 201 LEU A N 1
ATOM 1700 C CA . LEU A 1 201 ? 10.611 -9.455 -19.531 1.00 42.59 201 LEU A CA 1
ATOM 1701 C C . LEU A 1 201 ? 9.736 -10.175 -20.559 1.00 42.59 201 LEU A C 1
ATOM 1703 O O . LEU A 1 201 ? 10.237 -11.063 -21.247 1.00 42.59 201 LEU A O 1
ATOM 1707 N N . ASN A 1 202 ? 8.502 -9.706 -20.773 1.00 42.09 202 ASN A N 1
ATOM 1708 C CA . ASN A 1 202 ? 7.590 -10.276 -21.772 1.00 42.09 202 ASN A CA 1
ATOM 1709 C C . ASN A 1 202 ? 8.093 -10.178 -23.227 1.00 42.09 202 ASN A C 1
ATOM 1711 O O . ASN A 1 202 ? 7.534 -10.832 -24.103 1.00 42.09 202 ASN A O 1
ATOM 1715 N N . ASN A 1 203 ? 9.119 -9.365 -23.512 1.00 42.72 203 ASN A N 1
ATOM 1716 C CA . ASN A 1 203 ? 9.607 -9.135 -24.874 1.00 42.72 203 ASN A CA 1
ATOM 1717 C C . ASN A 1 203 ? 10.899 -9.893 -25.231 1.00 42.72 203 ASN A C 1
ATOM 1719 O O . ASN A 1 203 ? 11.285 -9.874 -26.404 1.00 42.72 203 ASN A O 1
ATOM 1723 N N . THR A 1 204 ? 11.579 -10.528 -24.271 1.00 46.00 204 THR A N 1
ATOM 1724 C CA . THR A 1 204 ? 12.821 -11.286 -24.535 1.00 46.00 204 THR A CA 1
ATOM 1725 C C . THR A 1 204 ? 12.786 -12.725 -24.043 1.00 46.00 204 THR A C 1
ATOM 1727 O O . THR A 1 204 ? 13.437 -13.562 -24.659 1.00 46.00 204 THR A O 1
ATOM 1730 N N . ASN A 1 205 ? 12.009 -13.025 -23.001 1.00 51.81 205 ASN A N 1
ATOM 1731 C CA . ASN A 1 205 ? 11.853 -14.374 -22.468 1.00 51.81 205 ASN A CA 1
ATOM 1732 C C . ASN A 1 205 ? 10.375 -14.771 -22.558 1.00 51.81 205 ASN A C 1
ATOM 1734 O O . ASN A 1 205 ? 9.492 -13.940 -22.343 1.00 51.81 205 ASN A O 1
ATOM 1738 N N . SER A 1 206 ? 10.084 -16.035 -22.861 1.00 61.72 206 SER A N 1
ATOM 1739 C CA . SER A 1 206 ? 8.707 -16.531 -22.733 1.00 61.72 206 SER A CA 1
ATOM 1740 C C . SER A 1 206 ? 8.251 -16.440 -21.268 1.00 61.72 206 SER A C 1
ATOM 1742 O O . SER A 1 206 ? 9.068 -16.571 -20.355 1.00 61.72 206 SER A O 1
ATOM 1744 N N . LEU A 1 207 ? 6.950 -16.245 -21.020 1.00 62.09 207 LEU A N 1
ATOM 1745 C CA . LEU A 1 207 ? 6.375 -16.265 -19.662 1.00 62.09 207 LEU A CA 1
ATOM 1746 C C . LEU A 1 207 ? 6.792 -17.524 -18.880 1.00 62.09 207 LEU A C 1
ATOM 1748 O O . LEU A 1 207 ? 7.093 -17.446 -17.692 1.00 62.09 207 LEU A O 1
ATOM 1752 N N . ASN A 1 208 ? 6.930 -18.651 -19.579 1.00 67.06 208 ASN A N 1
ATOM 1753 C CA . ASN A 1 208 ? 7.403 -19.914 -19.016 1.00 67.06 208 ASN A CA 1
ATOM 1754 C C . ASN A 1 208 ? 8.869 -19.848 -18.564 1.00 67.06 208 ASN A C 1
ATOM 1756 O O . ASN A 1 208 ? 9.206 -20.372 -17.509 1.00 67.06 208 ASN A O 1
ATOM 1760 N N . GLN A 1 209 ? 9.745 -19.168 -19.310 1.00 71.31 209 GLN A N 1
ATOM 1761 C CA . GLN A 1 209 ? 11.140 -18.957 -18.901 1.00 71.31 209 GLN A CA 1
ATOM 1762 C C . GLN A 1 209 ? 11.247 -18.022 -17.695 1.00 71.31 209 GLN A C 1
ATOM 1764 O O . GLN A 1 209 ? 12.083 -18.245 -16.825 1.00 71.31 209 GLN A O 1
ATOM 1769 N N . ILE A 1 210 ? 10.400 -16.990 -17.621 1.00 74.56 210 ILE A N 1
ATOM 1770 C CA . ILE A 1 210 ? 10.371 -16.071 -16.474 1.00 74.56 210 ILE A CA 1
ATOM 1771 C C . ILE A 1 210 ? 9.915 -16.800 -15.216 1.00 74.56 210 ILE A C 1
ATOM 1773 O O . ILE A 1 210 ? 10.569 -16.703 -14.177 1.00 74.56 210 ILE A O 1
ATOM 1777 N N . CYS A 1 211 ? 8.829 -17.562 -15.335 1.00 77.19 211 CYS A N 1
ATOM 1778 C CA . CYS A 1 211 ? 8.321 -18.385 -14.254 1.00 77.19 211 CYS A CA 1
ATOM 1779 C C . CYS A 1 211 ? 9.359 -19.426 -13.813 1.00 77.19 211 CYS A C 1
ATOM 1781 O O . CYS A 1 211 ? 9.670 -19.495 -12.632 1.00 77.19 211 CYS A O 1
ATOM 1783 N N . SER A 1 212 ? 9.989 -20.137 -14.754 1.00 81.12 212 SER A N 1
ATOM 1784 C CA . SER A 1 212 ? 11.011 -21.148 -14.456 1.00 81.12 212 SER A CA 1
ATOM 1785 C C . SER A 1 212 ? 12.245 -20.567 -13.757 1.00 81.12 212 SER A C 1
ATOM 1787 O O . SER A 1 212 ? 12.729 -21.135 -12.781 1.00 81.12 212 SER A O 1
ATOM 1789 N N . ILE A 1 213 ? 12.749 -19.408 -14.199 1.00 83.94 213 ILE A N 1
ATOM 1790 C CA . ILE A 1 213 ? 13.901 -18.760 -13.552 1.00 83.94 213 ILE A CA 1
ATOM 1791 C C . ILE A 1 213 ? 13.538 -18.294 -12.142 1.00 83.94 213 ILE A C 1
ATOM 1793 O O . ILE A 1 213 ? 14.337 -18.481 -11.223 1.00 83.94 213 ILE A O 1
ATOM 1797 N N . CYS A 1 214 ? 12.339 -17.734 -11.960 1.00 83.50 214 CYS A N 1
ATOM 1798 C CA . CYS A 1 214 ? 11.852 -17.371 -10.636 1.00 83.50 214 CYS A CA 1
ATOM 1799 C C . CYS A 1 214 ? 11.716 -18.612 -9.741 1.00 83.50 214 CYS A C 1
ATOM 1801 O O . CYS A 1 214 ? 12.187 -18.606 -8.608 1.00 83.50 214 CYS A O 1
ATOM 1803 N N . GLU A 1 215 ? 11.098 -19.682 -10.238 1.00 87.56 215 GLU A N 1
ATOM 1804 C CA . GLU A 1 215 ? 10.871 -20.909 -9.480 1.00 87.56 215 GLU A CA 1
ATOM 1805 C C . GLU A 1 215 ? 12.192 -21.531 -9.022 1.00 87.56 215 GLU A C 1
ATOM 1807 O O . GLU A 1 215 ? 12.333 -21.883 -7.851 1.00 87.56 215 GLU A O 1
ATOM 1812 N N . ASN A 1 216 ? 13.187 -21.587 -9.909 1.00 87.88 216 ASN A N 1
ATOM 1813 C CA . ASN A 1 216 ? 14.511 -22.121 -9.603 1.00 87.88 216 ASN A CA 1
ATOM 1814 C C . ASN A 1 216 ? 15.193 -21.353 -8.466 1.00 87.88 216 ASN A C 1
ATOM 1816 O O . ASN A 1 216 ? 15.700 -21.964 -7.522 1.00 87.88 216 ASN A O 1
ATOM 1820 N N . ILE A 1 217 ? 15.155 -20.016 -8.502 1.00 88.81 217 ILE A N 1
ATOM 1821 C CA . ILE A 1 217 ? 15.725 -19.223 -7.411 1.00 88.81 217 ILE A CA 1
ATOM 1822 C C . ILE A 1 217 ? 14.873 -19.262 -6.146 1.00 88.81 217 ILE A C 1
ATOM 1824 O O . ILE A 1 217 ? 15.420 -19.278 -5.047 1.00 88.81 217 ILE A O 1
ATOM 1828 N N . GLY A 1 218 ? 13.550 -19.332 -6.279 1.00 86.81 218 GLY A N 1
ATOM 1829 C CA . GLY A 1 218 ? 12.633 -19.501 -5.161 1.00 86.81 218 GLY A CA 1
ATOM 1830 C C . GLY A 1 218 ? 12.924 -20.785 -4.395 1.00 86.81 218 GLY A C 1
ATOM 1831 O O . GLY A 1 218 ? 13.126 -20.736 -3.185 1.00 86.81 218 GLY A O 1
ATOM 1832 N N . ASN A 1 219 ? 13.051 -21.907 -5.107 1.00 87.88 219 ASN A N 1
ATOM 1833 C CA . ASN A 1 219 ? 13.435 -23.201 -4.541 1.00 87.88 219 ASN A CA 1
ATOM 1834 C C . ASN A 1 219 ? 14.809 -23.135 -3.860 1.00 87.88 219 ASN A C 1
ATOM 1836 O O . ASN A 1 219 ? 14.968 -23.617 -2.741 1.00 87.88 219 ASN A O 1
ATOM 1840 N N . TYR A 1 220 ? 15.789 -22.488 -4.497 1.00 88.25 220 TYR A N 1
ATOM 1841 C CA . TYR A 1 220 ? 17.125 -22.321 -3.923 1.00 88.25 220 TYR A CA 1
ATOM 1842 C C . TYR A 1 220 ? 17.113 -21.490 -2.628 1.00 88.25 220 TYR A C 1
ATOM 1844 O O . TYR A 1 220 ? 17.774 -21.844 -1.653 1.00 88.25 220 TYR A O 1
ATOM 1852 N N . VAL A 1 221 ? 16.344 -20.398 -2.587 1.00 86.50 221 VAL A N 1
ATOM 1853 C CA . VAL A 1 221 ? 16.198 -19.551 -1.393 1.00 86.50 221 VAL A CA 1
ATOM 1854 C C . VAL A 1 221 ? 15.477 -20.298 -0.273 1.00 86.50 221 VAL A C 1
ATOM 1856 O O . VAL A 1 221 ? 15.958 -20.273 0.860 1.00 86.50 221 VAL A O 1
ATOM 1859 N N . ILE A 1 222 ? 14.378 -20.993 -0.585 1.00 86.38 222 ILE A N 1
ATOM 1860 C CA . ILE A 1 222 ? 13.632 -21.828 0.370 1.00 86.38 222 ILE A CA 1
ATOM 1861 C C . ILE A 1 222 ? 14.566 -22.869 1.005 1.00 86.38 222 ILE A C 1
ATOM 1863 O O . ILE A 1 222 ? 14.635 -22.951 2.228 1.00 86.38 222 ILE A O 1
ATOM 1867 N N . ASP A 1 223 ? 15.352 -23.595 0.202 1.00 86.88 223 ASP A N 1
ATOM 1868 C CA . ASP A 1 223 ? 16.295 -24.613 0.690 1.00 86.88 223 ASP A CA 1
ATOM 1869 C C . ASP A 1 223 ? 17.380 -24.018 1.608 1.00 86.88 223 ASP A C 1
ATOM 1871 O O . ASP A 1 223 ? 17.692 -24.565 2.668 1.00 86.88 223 ASP A O 1
ATOM 1875 N N . LYS A 1 224 ? 17.944 -22.855 1.256 1.00 87.44 224 LYS A N 1
ATOM 1876 C CA . LYS A 1 224 ? 18.965 -22.195 2.087 1.00 87.44 224 LYS A CA 1
ATOM 1877 C C . LYS A 1 224 ? 18.403 -21.667 3.404 1.00 87.44 224 LYS A C 1
ATOM 1879 O O . LYS A 1 224 ? 19.093 -21.763 4.422 1.00 87.44 224 LYS A O 1
ATOM 1884 N N . ILE A 1 225 ? 17.184 -21.135 3.403 1.00 84.00 225 ILE A N 1
ATOM 1885 C CA . ILE A 1 225 ? 16.512 -20.684 4.626 1.00 84.00 225 ILE A CA 1
ATOM 1886 C C . ILE A 1 225 ? 16.140 -21.889 5.501 1.00 84.00 225 ILE A C 1
ATOM 1888 O O . ILE A 1 225 ? 16.416 -21.860 6.697 1.00 84.00 225 ILE A O 1
ATOM 1892 N N . ALA A 1 226 ? 15.616 -22.973 4.918 1.00 82.81 226 ALA A N 1
ATOM 1893 C CA . ALA A 1 226 ? 15.308 -24.212 5.638 1.00 82.81 226 ALA A CA 1
ATOM 1894 C C . ALA A 1 226 ? 16.552 -24.833 6.302 1.00 82.81 226 ALA A C 1
ATOM 1896 O O . ALA A 1 226 ? 16.465 -25.390 7.393 1.00 82.81 226 ALA A O 1
ATOM 1897 N N . LYS A 1 227 ? 17.732 -24.668 5.690 1.00 85.38 227 LYS A N 1
ATOM 1898 C CA . LYS A 1 227 ? 19.038 -25.054 6.258 1.00 85.38 227 LYS A CA 1
ATOM 1899 C C . LYS A 1 227 ? 19.579 -24.086 7.322 1.00 85.38 227 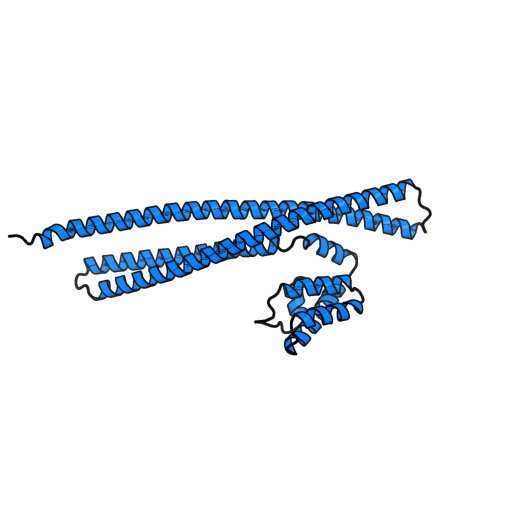LYS A C 1
ATOM 1901 O O . LYS A 1 227 ? 20.704 -24.264 7.780 1.00 85.38 227 LYS A O 1
ATOM 1906 N N . GLY A 1 228 ? 18.828 -23.049 7.696 1.00 82.06 228 GLY A N 1
ATOM 1907 C CA . GLY A 1 228 ? 19.225 -22.074 8.717 1.00 82.06 228 GLY A CA 1
ATOM 1908 C C . GLY A 1 228 ? 20.300 -21.083 8.261 1.00 82.06 228 GLY A C 1
ATOM 1909 O O . GLY A 1 228 ? 21.023 -20.535 9.091 1.00 82.06 228 GLY A O 1
ATOM 1910 N N . THR A 1 229 ? 20.448 -20.849 6.951 1.00 84.38 229 THR A N 1
ATOM 1911 C CA . THR A 1 229 ? 21.486 -19.939 6.435 1.00 84.38 229 THR A CA 1
ATOM 1912 C C . THR A 1 229 ? 21.195 -18.490 6.861 1.00 84.38 229 THR A C 1
ATOM 1914 O O . THR A 1 229 ? 20.124 -17.971 6.540 1.00 84.38 229 THR A O 1
ATOM 1917 N N . PRO A 1 230 ? 22.144 -17.778 7.500 1.00 79.94 230 PRO A N 1
ATOM 1918 C CA . PRO A 1 230 ? 21.969 -16.372 7.859 1.00 79.94 230 PRO A CA 1
ATOM 1919 C C . PRO A 1 230 ? 21.746 -15.480 6.631 1.00 79.94 230 PRO A C 1
ATOM 1921 O O . PRO A 1 230 ? 22.373 -15.676 5.590 1.00 79.94 230 PRO A O 1
ATOM 1924 N N . HIS A 1 231 ? 20.924 -14.437 6.759 1.00 74.19 231 HIS A N 1
ATOM 1925 C CA . HIS A 1 231 ? 20.517 -13.566 5.642 1.00 74.19 231 HIS A CA 1
ATOM 1926 C C . HIS A 1 231 ? 21.696 -12.931 4.863 1.00 74.19 231 HIS A C 1
ATOM 1928 O O . HIS A 1 231 ? 21.665 -12.805 3.634 1.00 74.19 231 HIS A O 1
ATOM 1934 N N . LEU A 1 232 ? 22.771 -12.559 5.565 1.00 73.94 232 LEU A N 1
ATOM 1935 C CA . LEU A 1 232 ? 24.003 -12.026 4.964 1.00 73.94 232 LEU A CA 1
ATOM 1936 C C . LEU A 1 232 ? 24.705 -13.058 4.062 1.00 73.94 232 LEU A C 1
ATOM 1938 O O . LEU A 1 232 ? 25.146 -12.730 2.961 1.00 73.94 232 LEU A O 1
ATOM 1942 N N . LEU A 1 233 ? 24.745 -14.321 4.495 1.00 82.25 233 LEU A N 1
ATOM 1943 C CA . LEU A 1 233 ? 25.291 -15.441 3.723 1.00 82.25 233 LEU A CA 1
ATOM 1944 C C . LEU A 1 233 ? 24.354 -15.856 2.585 1.00 82.25 233 LEU A C 1
ATOM 1946 O O . LEU A 1 233 ? 24.827 -16.200 1.504 1.00 82.25 233 LEU A O 1
ATOM 1950 N N . LEU A 1 234 ? 23.037 -15.763 2.792 1.00 81.44 234 LEU A N 1
ATOM 1951 C CA . LEU A 1 234 ? 22.029 -16.031 1.767 1.00 81.44 234 LEU A CA 1
ATOM 1952 C C . LEU A 1 234 ? 22.234 -15.128 0.548 1.00 81.44 234 LEU A C 1
ATOM 1954 O O . LEU A 1 234 ? 22.293 -15.618 -0.574 1.00 81.44 234 LEU A O 1
ATOM 1958 N N . THR A 1 235 ? 22.427 -13.827 0.769 1.00 80.38 235 THR A N 1
ATOM 1959 C CA . THR A 1 235 ? 22.633 -12.858 -0.320 1.00 80.38 235 THR A CA 1
ATOM 1960 C C . THR A 1 235 ? 23.874 -13.208 -1.143 1.00 80.38 235 THR A C 1
ATOM 1962 O O . THR A 1 235 ? 23.803 -13.278 -2.366 1.00 80.38 235 THR A O 1
ATOM 1965 N N . LYS A 1 236 ? 24.998 -13.523 -0.485 1.00 83.56 236 LYS A N 1
ATOM 1966 C CA . LYS A 1 236 ? 26.240 -13.935 -1.160 1.00 83.56 236 LYS A CA 1
ATOM 1967 C C . LYS A 1 236 ? 26.071 -15.242 -1.946 1.00 83.56 236 LYS A C 1
ATOM 1969 O O . LYS A 1 236 ? 26.511 -15.341 -3.088 1.00 83.56 236 LYS A O 1
ATOM 1974 N N . ASN A 1 237 ? 25.393 -16.225 -1.357 1.00 86.00 237 ASN A N 1
ATOM 1975 C CA . ASN A 1 237 ? 25.131 -17.517 -1.992 1.00 86.00 237 ASN A CA 1
ATOM 1976 C C . ASN A 1 237 ? 24.208 -17.397 -3.207 1.00 86.00 237 ASN A C 1
ATOM 1978 O O . ASN A 1 237 ? 24.343 -18.173 -4.152 1.00 86.00 237 ASN A O 1
ATOM 1982 N N . VAL A 1 238 ? 23.269 -16.453 -3.176 1.00 85.56 238 VAL A N 1
ATOM 1983 C CA . VAL A 1 238 ? 22.345 -16.198 -4.280 1.00 85.56 238 VAL A CA 1
ATOM 1984 C C . VAL A 1 238 ? 23.010 -15.403 -5.403 1.00 85.56 238 VAL A C 1
ATOM 1986 O O . VAL A 1 238 ? 22.782 -15.715 -6.566 1.00 85.56 238 VAL A O 1
ATOM 1989 N N . LEU A 1 239 ? 23.892 -14.449 -5.086 1.00 83.94 239 LEU A N 1
ATOM 1990 C CA . LEU A 1 239 ? 24.714 -13.770 -6.096 1.00 83.94 239 LEU A CA 1
ATOM 1991 C C . LEU A 1 239 ? 25.531 -14.784 -6.913 1.00 83.94 239 LEU A C 1
ATOM 1993 O O . LEU A 1 239 ? 25.469 -14.769 -8.139 1.00 83.94 239 LEU A O 1
ATOM 1997 N N . ASN A 1 240 ? 26.206 -15.721 -6.240 1.00 87.12 240 ASN A N 1
ATOM 1998 C CA . ASN A 1 240 ? 26.964 -16.786 -6.907 1.00 87.12 240 ASN A CA 1
ATOM 1999 C C . ASN A 1 240 ? 26.062 -17.724 -7.726 1.00 87.12 240 ASN A C 1
ATOM 2001 O O . ASN A 1 240 ? 26.433 -18.145 -8.817 1.00 87.12 240 ASN A O 1
ATOM 2005 N N . TYR A 1 241 ? 24.871 -18.047 -7.214 1.00 86.19 241 TYR A N 1
ATOM 2006 C CA . TYR A 1 241 ? 23.897 -18.875 -7.927 1.00 86.19 241 TYR A CA 1
ATOM 2007 C C . TYR A 1 241 ? 23.358 -18.186 -9.191 1.00 86.19 241 TYR A C 1
ATOM 2009 O O . TYR A 1 241 ? 23.144 -18.831 -10.211 1.00 86.19 241 TYR A O 1
ATOM 2017 N N . CYS A 1 242 ? 23.157 -16.868 -9.158 1.00 84.56 242 CYS A N 1
ATOM 2018 C CA . CYS A 1 242 ? 22.660 -16.142 -10.321 1.00 84.56 242 CYS A CA 1
ATOM 2019 C C . CYS A 1 242 ? 23.708 -15.918 -11.406 1.00 84.56 242 CYS A C 1
ATOM 2021 O O . CYS A 1 242 ? 23.328 -15.846 -12.571 1.00 84.56 242 CYS A O 1
ATOM 2023 N N . GLN A 1 243 ? 24.997 -15.878 -11.065 1.00 82.56 243 GLN A N 1
ATOM 2024 C CA . GLN A 1 243 ? 26.080 -15.796 -12.052 1.00 82.56 243 GLN A CA 1
ATOM 2025 C C . GLN A 1 243 ? 26.112 -16.999 -13.005 1.00 82.56 243 GLN A C 1
ATOM 2027 O O . GLN A 1 243 ? 26.496 -16.856 -14.161 1.00 82.56 243 GLN A O 1
ATOM 2032 N N . SER A 1 244 ? 25.682 -18.179 -12.548 1.00 80.94 244 SER A N 1
ATOM 2033 C CA . SER A 1 244 ? 25.570 -19.382 -13.382 1.00 80.94 244 SER A CA 1
ATOM 2034 C C . SER A 1 244 ? 24.206 -19.529 -14.068 1.00 80.94 244 SER A C 1
ATOM 2036 O O . SER A 1 244 ? 23.979 -20.496 -14.798 1.00 80.94 244 SER A O 1
ATOM 2038 N N . SER A 1 245 ? 23.286 -18.579 -13.867 1.00 81.62 245 SER A N 1
ATOM 2039 C CA . SER A 1 245 ? 21.959 -18.613 -14.477 1.00 81.62 245 SER A CA 1
ATOM 2040 C C . SER A 1 245 ? 22.010 -18.180 -15.948 1.00 81.62 245 SER A C 1
ATOM 2042 O O . SER A 1 245 ? 22.656 -17.181 -16.270 1.00 81.62 245 SER A O 1
ATOM 2044 N N . PRO A 1 246 ? 21.246 -18.829 -16.853 1.00 72.69 246 PRO A N 1
ATOM 2045 C CA . PRO A 1 246 ? 21.142 -18.415 -18.257 1.00 72.69 246 PRO A CA 1
ATOM 2046 C C . PRO A 1 246 ? 20.615 -16.981 -18.435 1.00 72.69 246 PRO A C 1
ATOM 2048 O O . PRO A 1 246 ? 20.762 -16.391 -19.505 1.00 72.69 246 PRO A O 1
ATOM 2051 N N . ASN A 1 247 ? 20.003 -16.400 -17.398 1.00 80.56 247 ASN A N 1
ATOM 2052 C CA . ASN A 1 247 ? 19.669 -14.984 -17.348 1.00 80.56 247 ASN A CA 1
ATOM 2053 C C . ASN A 1 247 ? 19.938 -14.433 -15.941 1.00 80.56 247 ASN A C 1
ATOM 2055 O O . ASN A 1 247 ? 19.015 -14.237 -15.146 1.00 80.56 247 ASN A O 1
ATOM 2059 N N . GLU A 1 248 ? 21.218 -14.183 -15.655 1.00 78.94 248 GLU A N 1
ATOM 2060 C CA . GLU A 1 248 ? 21.711 -13.626 -14.386 1.00 78.94 248 GLU A CA 1
ATOM 2061 C C . GLU A 1 248 ? 20.884 -12.425 -13.916 1.00 78.94 248 GLU A C 1
ATOM 2063 O O . GLU A 1 248 ? 20.467 -12.354 -12.761 1.00 78.94 248 GLU A O 1
ATOM 2068 N N . ARG A 1 249 ? 20.553 -11.510 -14.831 1.00 76.06 249 ARG A N 1
ATOM 2069 C CA . ARG A 1 249 ? 19.765 -10.321 -14.507 1.00 76.06 249 ARG A CA 1
ATOM 2070 C C . ARG A 1 249 ? 18.376 -10.666 -13.960 1.00 76.06 249 ARG A C 1
ATOM 2072 O O . ARG A 1 249 ? 17.981 -10.124 -12.933 1.00 76.06 249 ARG A O 1
ATOM 2079 N N . LEU A 1 250 ? 17.636 -11.547 -14.632 1.00 80.25 250 LEU A N 1
ATOM 2080 C CA . LEU A 1 250 ? 16.295 -11.949 -14.194 1.00 80.25 250 LEU A CA 1
ATOM 2081 C C . LEU A 1 250 ? 16.336 -12.771 -12.902 1.00 80.25 250 LEU A C 1
ATOM 2083 O O . LEU A 1 250 ? 15.456 -12.641 -12.053 1.00 80.25 250 LEU A O 1
ATOM 2087 N N . CYS A 1 251 ? 17.373 -13.585 -12.739 1.00 83.38 251 CYS A N 1
ATOM 2088 C CA . CYS A 1 251 ? 17.627 -14.320 -11.509 1.00 83.38 251 CYS A CA 1
ATOM 2089 C C . CYS A 1 251 ? 17.776 -13.356 -10.316 1.00 83.38 251 CYS A C 1
ATOM 2091 O O . CYS A 1 251 ? 17.040 -13.457 -9.332 1.00 83.38 251 CYS A O 1
ATOM 2093 N N . LEU A 1 252 ? 18.638 -12.342 -10.446 1.00 82.81 252 LEU A N 1
ATOM 2094 C CA . LEU A 1 252 ? 18.857 -11.335 -9.405 1.00 82.81 252 LEU A CA 1
ATOM 2095 C C . LEU A 1 252 ? 17.604 -10.496 -9.127 1.00 82.81 252 LEU A C 1
ATOM 2097 O O . LEU A 1 252 ? 17.262 -10.261 -7.970 1.00 82.81 252 LEU A O 1
ATOM 2101 N N . GLU A 1 253 ? 16.880 -10.081 -10.168 1.00 76.31 253 GLU A N 1
ATOM 2102 C CA . GLU A 1 253 ? 15.627 -9.326 -10.021 1.00 76.31 253 GLU A CA 1
ATOM 2103 C C . GLU A 1 253 ? 14.541 -10.142 -9.300 1.00 76.31 253 GLU A C 1
ATOM 2105 O O . GLU A 1 253 ? 13.803 -9.605 -8.467 1.00 76.31 253 GLU A O 1
ATOM 2110 N N . SER A 1 254 ? 14.463 -11.445 -9.581 1.00 80.81 254 SER A N 1
ATOM 2111 C CA . SER A 1 254 ? 13.548 -12.360 -8.893 1.00 80.81 254 SER A CA 1
ATOM 2112 C C . SER A 1 254 ? 13.910 -12.463 -7.412 1.00 80.81 254 SER A C 1
ATOM 2114 O O . SER A 1 254 ? 13.042 -12.286 -6.559 1.00 80.81 254 SER A O 1
ATOM 2116 N N . PHE A 1 255 ? 15.196 -12.625 -7.090 1.00 85.00 255 PHE A N 1
ATOM 2117 C CA . PHE A 1 255 ? 15.666 -12.653 -5.705 1.00 85.00 255 PHE A CA 1
ATOM 2118 C C . PHE A 1 255 ? 15.376 -11.364 -4.936 1.00 85.00 255 PHE A C 1
ATOM 2120 O O . PHE A 1 255 ? 14.889 -11.426 -3.810 1.00 85.00 255 PHE A O 1
ATOM 2127 N N . MET A 1 256 ? 15.603 -10.198 -5.546 1.00 80.12 256 MET A N 1
ATOM 2128 C CA . MET A 1 256 ? 15.300 -8.915 -4.905 1.00 80.12 256 MET A CA 1
ATOM 2129 C C . MET A 1 256 ? 13.825 -8.805 -4.511 1.00 80.12 256 MET A C 1
ATOM 2131 O O . MET A 1 256 ? 13.516 -8.235 -3.470 1.00 80.12 256 MET A O 1
ATOM 2135 N N . LYS A 1 257 ? 12.905 -9.358 -5.313 1.00 76.81 257 LYS A N 1
ATOM 2136 C CA . LYS A 1 257 ? 11.483 -9.407 -4.950 1.00 76.81 257 LYS A CA 1
ATOM 2137 C C . LYS A 1 257 ? 11.178 -10.448 -3.877 1.00 76.81 257 LYS A C 1
ATOM 2139 O O . LYS A 1 257 ? 10.342 -10.185 -3.021 1.00 76.81 257 LYS A O 1
ATOM 2144 N N . ILE A 1 258 ? 11.854 -11.593 -3.903 1.00 80.88 258 ILE A N 1
ATOM 2145 C CA . ILE A 1 258 ? 11.725 -12.627 -2.869 1.00 80.88 258 ILE A CA 1
ATOM 2146 C C . ILE A 1 258 ? 12.152 -12.076 -1.502 1.00 80.88 258 ILE A C 1
ATOM 2148 O O . ILE A 1 258 ? 11.464 -12.313 -0.517 1.00 80.88 258 ILE A O 1
ATOM 2152 N N . GLN A 1 259 ? 13.210 -11.259 -1.446 1.00 75.56 259 GLN A N 1
ATOM 2153 C CA . GLN A 1 259 ? 13.664 -10.597 -0.214 1.00 75.56 259 GLN A CA 1
ATOM 21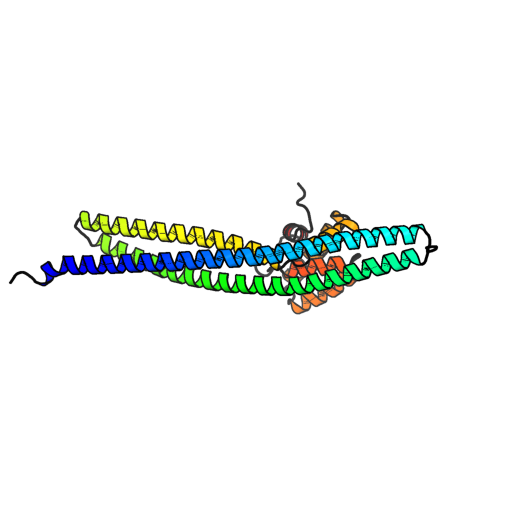54 C C . GLN A 1 259 ? 12.660 -9.592 0.375 1.00 75.56 259 GLN A C 1
ATOM 2156 O O . GLN A 1 259 ? 12.786 -9.222 1.539 1.00 75.56 259 GLN A O 1
ATOM 2161 N N . LEU A 1 260 ? 11.677 -9.123 -0.404 1.00 70.44 260 LEU A N 1
ATOM 2162 C CA . LEU A 1 260 ? 10.619 -8.239 0.100 1.00 70.44 260 LEU A CA 1
ATOM 2163 C C . LEU A 1 260 ? 9.514 -9.005 0.839 1.00 70.44 260 LEU A C 1
ATOM 2165 O O . LEU A 1 260 ? 8.695 -8.377 1.510 1.00 70.44 260 LEU A O 1
ATOM 2169 N N . ILE A 1 261 ? 9.475 -10.331 0.701 1.00 70.81 261 ILE A N 1
ATOM 2170 C CA . ILE A 1 261 ? 8.570 -11.196 1.449 1.00 70.81 261 ILE A CA 1
ATOM 2171 C C . ILE A 1 261 ? 9.261 -11.577 2.756 1.00 70.81 261 ILE A C 1
ATOM 2173 O O . ILE A 1 261 ? 10.399 -12.045 2.758 1.00 70.81 261 ILE A O 1
ATOM 2177 N N . ASP A 1 262 ? 8.554 -11.408 3.871 1.00 65.75 262 ASP A N 1
ATOM 2178 C CA . ASP A 1 262 ? 9.007 -11.947 5.146 1.00 65.75 262 ASP A CA 1
ATOM 2179 C C . ASP A 1 262 ? 8.826 -13.472 5.163 1.00 65.75 262 ASP A C 1
ATOM 2181 O O . ASP A 1 262 ? 7.756 -13.992 5.471 1.00 65.75 262 ASP A O 1
ATOM 2185 N N . LEU A 1 263 ? 9.889 -14.186 4.795 1.00 66.56 263 LEU A N 1
ATOM 2186 C CA . LEU A 1 263 ? 9.942 -15.650 4.768 1.00 66.56 263 LEU A CA 1
ATOM 2187 C C . LEU A 1 263 ? 10.281 -16.263 6.136 1.00 66.56 263 LEU A C 1
ATOM 2189 O O . LEU A 1 263 ? 10.475 -17.473 6.223 1.00 66.56 263 LEU A O 1
ATOM 2193 N N . SER A 1 264 ? 10.394 -15.454 7.197 1.00 62.94 264 SER A N 1
ATOM 2194 C CA . SER A 1 264 ? 10.775 -15.946 8.528 1.00 62.94 264 SER A CA 1
ATOM 2195 C C . SER A 1 264 ? 9.632 -16.624 9.291 1.00 62.94 264 SER A C 1
ATOM 2197 O O . SER A 1 264 ? 9.903 -17.393 10.210 1.00 62.94 264 SER A O 1
ATOM 2199 N N . HIS A 1 265 ? 8.377 -16.375 8.900 1.00 59.78 265 HIS A N 1
ATOM 2200 C CA . HIS A 1 265 ? 7.191 -16.884 9.597 1.00 59.78 265 HIS A CA 1
ATOM 2201 C C . HIS A 1 265 ? 6.436 -17.968 8.812 1.00 59.78 265 HIS A C 1
ATOM 2203 O O . HIS A 1 265 ? 5.968 -18.916 9.430 1.00 59.78 265 HIS A O 1
ATOM 2209 N N . ASP A 1 266 ? 6.375 -17.868 7.478 1.00 65.19 266 ASP A N 1
ATOM 2210 C CA . ASP A 1 266 ? 5.720 -18.847 6.601 1.00 65.19 266 ASP A CA 1
ATOM 2211 C C . ASP A 1 266 ? 6.560 -19.064 5.331 1.00 65.19 266 ASP A C 1
ATOM 2213 O O . ASP A 1 266 ? 6.524 -18.263 4.391 1.00 65.19 266 ASP A O 1
ATOM 2217 N N . LEU A 1 267 ? 7.329 -20.157 5.289 1.00 70.12 267 LEU A N 1
ATOM 2218 C CA . LEU A 1 267 ? 8.021 -20.567 4.068 1.00 70.12 267 LEU A CA 1
ATOM 2219 C C . LEU A 1 267 ? 7.017 -21.187 3.081 1.00 70.12 267 LEU A C 1
ATOM 2221 O O . LEU A 1 267 ? 6.334 -22.151 3.430 1.00 70.12 267 LEU A O 1
ATOM 2225 N N . PRO A 1 268 ? 6.927 -20.684 1.839 1.00 77.06 268 PRO A N 1
ATOM 2226 C CA . PRO A 1 268 ? 6.108 -21.311 0.813 1.00 77.06 268 PRO A CA 1
ATOM 2227 C C . PRO A 1 268 ? 6.619 -22.718 0.490 1.00 77.06 268 PRO A C 1
ATOM 2229 O O . PRO A 1 268 ? 7.824 -22.966 0.487 1.00 77.06 268 PRO A O 1
ATOM 2232 N N . ALA A 1 269 ? 5.693 -23.628 0.174 1.00 76.19 269 ALA A N 1
ATOM 2233 C CA . ALA A 1 269 ? 5.996 -25.044 -0.044 1.00 76.19 269 ALA A CA 1
ATOM 2234 C C . ALA A 1 269 ? 6.843 -25.293 -1.303 1.00 76.19 269 ALA A C 1
ATOM 2236 O O . ALA A 1 269 ? 7.490 -26.331 -1.421 1.00 76.19 269 ALA A O 1
ATOM 2237 N N . SER A 1 270 ? 6.836 -24.354 -2.253 1.00 83.06 270 SER A N 1
ATOM 2238 C CA . SER A 1 270 ? 7.654 -24.417 -3.461 1.00 83.06 270 SER A CA 1
ATOM 2239 C C . SER A 1 270 ? 7.970 -23.032 -4.022 1.00 83.06 270 SER A C 1
ATOM 2241 O O . SER A 1 270 ? 7.254 -22.049 -3.800 1.00 83.06 270 SER A O 1
ATOM 2243 N N . GLY A 1 271 ? 9.029 -22.975 -4.827 1.00 79.81 271 GLY A N 1
ATOM 2244 C CA . GLY A 1 271 ? 9.403 -21.816 -5.626 1.00 79.81 271 GLY A CA 1
ATOM 2245 C C . GLY A 1 271 ? 8.291 -21.388 -6.583 1.00 79.81 271 GLY A C 1
ATOM 2246 O O . GLY A 1 271 ? 8.095 -20.194 -6.768 1.00 79.81 271 GLY A O 1
ATOM 2247 N N . ASN A 1 272 ? 7.489 -22.316 -7.116 1.00 80.81 272 ASN A N 1
ATOM 2248 C CA . ASN A 1 272 ? 6.336 -21.969 -7.950 1.00 80.81 272 ASN A CA 1
ATOM 2249 C C . ASN A 1 272 ? 5.260 -21.216 -7.147 1.00 80.81 272 ASN A C 1
ATOM 2251 O O . ASN A 1 272 ? 4.753 -20.184 -7.589 1.00 80.81 272 ASN A O 1
ATOM 2255 N N . GLN A 1 273 ? 4.947 -21.670 -5.928 1.00 80.12 273 GLN A N 1
ATOM 2256 C CA . GLN A 1 273 ? 3.978 -20.988 -5.063 1.00 80.12 273 GLN A CA 1
ATOM 2257 C C . GLN A 1 273 ? 4.451 -19.569 -4.698 1.00 80.12 273 GLN A C 1
ATOM 2259 O O . GLN A 1 273 ? 3.674 -18.613 -4.775 1.00 80.12 273 GLN A O 1
ATOM 2264 N N . LEU A 1 274 ? 5.739 -19.424 -4.373 1.00 81.56 274 LEU A N 1
ATOM 2265 C CA . LEU A 1 274 ? 6.409 -18.141 -4.139 1.00 81.56 274 LEU A CA 1
ATOM 2266 C C . LEU A 1 274 ? 6.365 -17.233 -5.384 1.00 81.56 274 LEU A C 1
ATOM 2268 O O . LEU A 1 274 ? 6.047 -16.051 -5.310 1.00 81.56 274 LEU A O 1
ATOM 2272 N N . CYS A 1 275 ? 6.659 -17.774 -6.560 1.00 78.88 275 CYS A N 1
ATOM 2273 C CA . CYS A 1 275 ? 6.713 -17.002 -7.798 1.00 78.88 275 CYS A CA 1
ATOM 2274 C C . CYS A 1 275 ? 5.336 -16.648 -8.352 1.00 78.88 275 CYS A C 1
ATOM 2276 O O . CYS A 1 275 ? 5.179 -15.619 -9.011 1.00 78.88 275 CYS A O 1
ATOM 2278 N N . THR A 1 276 ? 4.321 -17.444 -8.026 1.00 77.38 276 THR A N 1
ATOM 2279 C CA . THR A 1 276 ? 2.918 -17.126 -8.286 1.00 77.38 276 THR A CA 1
ATOM 2280 C C . THR A 1 276 ? 2.451 -15.969 -7.401 1.00 77.38 276 THR A C 1
ATOM 2282 O O . THR A 1 276 ? 1.817 -15.042 -7.902 1.00 77.38 276 THR A O 1
ATOM 2285 N N . SER A 1 277 ? 2.801 -15.956 -6.107 1.00 71.56 277 SER A N 1
ATOM 2286 C CA . SER A 1 277 ? 2.442 -14.841 -5.212 1.00 71.56 277 SER A CA 1
ATOM 2287 C C . SER A 1 277 ? 3.155 -13.533 -5.579 1.00 71.56 277 SER A C 1
ATOM 2289 O O . SER A 1 277 ? 2.584 -12.453 -5.436 1.00 71.56 277 SER A O 1
ATOM 2291 N N . LEU A 1 278 ? 4.362 -13.629 -6.141 1.00 69.94 278 LEU A N 1
ATOM 2292 C CA . LEU A 1 278 ? 5.139 -12.502 -6.668 1.00 69.94 278 LEU A CA 1
ATOM 2293 C C . LEU A 1 278 ? 4.724 -12.043 -8.079 1.00 69.94 278 LEU A C 1
ATOM 2295 O O . LEU A 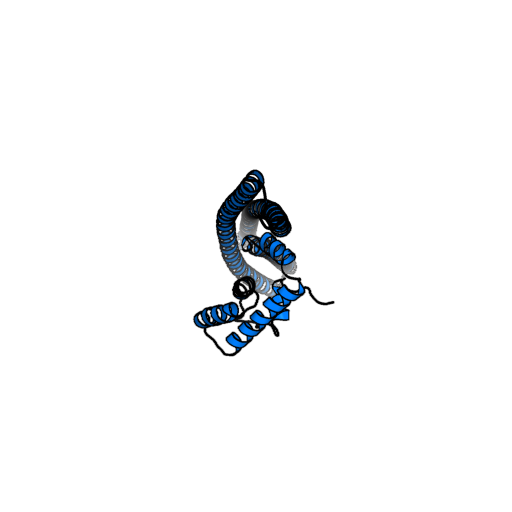1 278 ? 5.249 -11.040 -8.580 1.00 69.94 278 LEU A O 1
ATOM 2299 N N . GLY A 1 279 ? 3.798 -12.760 -8.725 1.00 66.50 279 GLY A N 1
ATOM 2300 C CA . GLY A 1 279 ? 3.293 -12.446 -10.063 1.00 66.50 279 GLY A CA 1
ATOM 2301 C C . GLY A 1 279 ? 4.280 -12.723 -11.202 1.00 66.50 279 GLY A C 1
ATOM 2302 O O . GLY A 1 279 ? 4.147 -12.134 -12.272 1.00 66.50 279 GLY A O 1
ATOM 2303 N N . PHE A 1 280 ? 5.285 -13.576 -10.981 1.00 69.88 280 PHE A N 1
ATOM 2304 C CA . PHE A 1 280 ? 6.184 -14.072 -12.033 1.00 69.88 280 PHE A CA 1
ATOM 2305 C C . PHE A 1 280 ? 5.612 -15.289 -12.769 1.00 69.88 280 PHE A C 1
ATOM 2307 O O . PHE A 1 280 ? 5.900 -15.470 -13.950 1.00 69.88 280 PHE A O 1
ATOM 2314 N N . CYS A 1 281 ? 4.795 -16.092 -12.087 1.00 72.56 281 CYS A N 1
ATOM 2315 C CA . CYS A 1 281 ? 4.081 -17.231 -12.655 1.00 72.56 281 CYS A CA 1
ATOM 2316 C C . CYS A 1 281 ? 2.577 -16.934 -12.718 1.00 72.56 281 CYS A C 1
ATOM 2318 O O . CYS A 1 281 ? 2.000 -16.386 -11.777 1.00 72.56 281 CYS A O 1
ATOM 2320 N N . SER A 1 282 ? 1.924 -17.300 -13.821 1.00 66.06 282 SER A N 1
ATOM 2321 C CA . SER A 1 282 ? 0.462 -17.388 -13.874 1.00 66.06 282 SER A CA 1
ATOM 2322 C C . SER A 1 282 ? 0.007 -18.621 -13.098 1.00 66.06 282 SER A C 1
ATOM 2324 O O . SER A 1 282 ? 0.631 -19.671 -13.230 1.00 66.06 282 SER A O 1
ATOM 2326 N N . LYS A 1 283 ? -1.104 -18.533 -12.351 1.00 52.06 283 LYS A N 1
ATOM 2327 C CA . LYS A 1 283 ? -1.782 -19.736 -11.845 1.00 52.06 283 LYS A CA 1
ATOM 2328 C C . LYS A 1 283 ? -2.120 -20.621 -13.047 1.00 52.06 283 LYS A C 1
ATOM 2330 O O . LYS A 1 283 ? -2.911 -20.196 -13.889 1.00 52.06 283 LYS A O 1
ATOM 2335 N N . SER A 1 284 ? -1.507 -21.798 -13.153 1.00 41.59 284 SER A N 1
ATOM 2336 C CA . SER A 1 284 ? -2.030 -22.845 -14.030 1.00 41.59 284 SER A CA 1
ATOM 2337 C C . SER A 1 284 ? -3.442 -23.161 -13.542 1.00 41.59 284 SER A C 1
ATOM 2339 O O . SER A 1 284 ? -3.625 -23.401 -12.346 1.00 41.59 284 SER A O 1
ATOM 2341 N N . TRP A 1 285 ? -4.419 -23.037 -14.437 1.00 29.02 285 TRP A N 1
ATOM 2342 C CA . TRP A 1 285 ? -5.782 -23.503 -14.196 1.00 29.02 285 TRP A CA 1
ATOM 2343 C C . TRP A 1 285 ? -5.794 -25.024 -14.099 1.00 29.02 285 TRP A C 1
ATOM 2345 O O . TRP A 1 285 ? -5.013 -25.650 -14.852 1.00 29.02 285 TRP A O 1
#

Secondary structure (DSSP, 8-state):
---HHHHSHHHHHHHHHHHHHHHHHHHHHHHHHHHHHHHHHHHHHHHHHHHHHHHHHHHHHHHHHHHHHHHHHHHTTT---HHHHHHHHHHHHHHHHHHHHHHHHHHHHHHHHHHHHHHHHHHHHHHHHHHHHHHHHHHHHHHHHHT---HHHHHHHHHHHHHHHHHHHHHHHHHHHHHHHHHHHHHHHT-SSHHHHHHHHTTTS-HHHHHHHHHHHHHHHHHHHHTT--HHHHHHHHHHHHHTSTTHHHHHHHHHHHTTS-TTT---SSHHHHHHHTTSS----

Organism: Entamoeba dispar (strain ATCC PRA-260 / SAW760) (NCBI:txid370354)

pLDDT: mean 77.53, std 12.72, range [29.02, 95.19]

Foldseek 3Di:
DPPPVVVCVVVVVVVVVVVVVVVVVVVVVVVVVVVVVLVVLLVVLVVLLVQLVVLLVQLLVLVVVLVVLVVVCVVVVNPDDPVSVVVNVVSVVSNVVSVVVLVVSLVVLQVSLVVLVVVLVVVVVVLVVVLVVLVVVLVVLVVVLVPDPDPVVNVVSVVVSVVSVVVNVVVVVVSVVSVVSSVVSSVSSNCSCVSNVVSVCVVPDPLVRLLVLQQVLLQVLLVCVVVVNDPVVSVVVQLVVLVPDPHSPSNVVSVVLLVVDPCVPPRDPGSNVSCCVSVSHPPDD

Radius of gyration: 30.18 Å; chains: 1; bounding box: 63×45×100 Å

Sequence (285 aa):
MKDINKSLKPLNIIEKSIKQKLERYNEEIINKRIEEFEKIMIHEAQLIIHKKDLINNNLIKYKRNAQNLSKRISKCKGKLSPKFYMRRNKIYNMIKKEEEKLKLIGEEAIKKARNIEFYLLEMNRLFKRKSKADHLKIKNLLKLRDTIVCQISRKFYDNNIKSLTNQIKLRLHRNKHINTILNNLINELRNPNGKYLFSILNNTNSLNQICSICENIGNYVIDKIAKGTPHLLLTKNVLNYCQSSPNERLCLESFMKIQLIDLSHDLPASGNQLCTSLGFCSKSW